Protein AF-A0A8H3L6D3-F1 (afdb_monomer)

pLDDT: mean 73.95, std 21.77, range [35.16, 98.38]

Solvent-accessible surface area (backbone atoms only — not comparable to full-atom values): 15916 Å² total; per-residue (Å²): 140,83,84,83,82,82,81,81,76,81,78,76,82,77,76,86,70,94,60,81,76,77,79,52,68,68,61,54,50,46,36,52,51,47,45,67,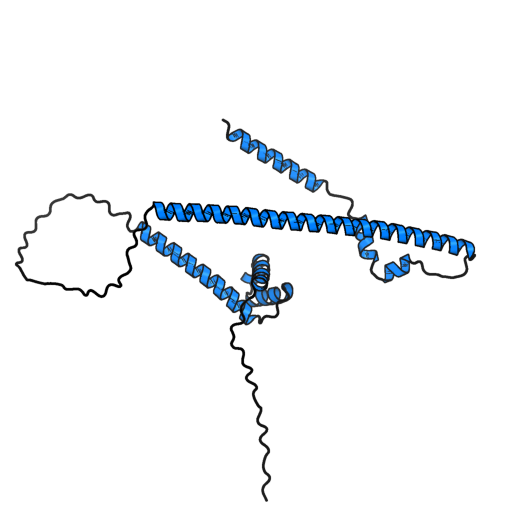75,41,43,66,47,38,77,76,36,56,68,61,34,40,49,50,32,36,65,76,60,68,52,97,67,57,53,67,62,49,46,54,51,53,52,53,50,54,50,53,51,53,52,52,51,54,53,54,51,56,54,54,55,61,62,56,71,72,70,76,71,76,83,81,88,87,81,90,80,91,74,95,73,91,78,81,90,73,95,70,87,77,82,77,74,91,78,70,79,87,66,79,82,72,79,83,47,70,68,58,54,52,51,53,50,54,50,51,52,55,53,49,54,53,50,51,52,55,51,49,53,53,52,52,51,50,50,48,53,52,51,55,51,50,52,52,51,53,50,52,53,52,53,50,50,53,51,52,53,53,52,51,53,52,50,53,55,50,48,66,75,58,72,79,75,70,94,73,78,52,71,66,56,57,39,51,74,67,66,60,45,68,68,58,58,58,60,72,67,63,76,67,82,74,64,65,64,59,52,59,57,54,58,54,55,57,58,58,53,58,62,60,59,68,74,76,113

Structure (mmCIF, N/CA/C/O backbone):
data_AF-A0A8H3L6D3-F1
#
_entry.id   AF-A0A8H3L6D3-F1
#
loop_
_atom_site.group_PDB
_atom_site.id
_atom_site.type_symbol
_atom_site.label_atom_id
_atom_site.label_alt_id
_atom_site.label_comp_id
_atom_site.label_asym_id
_atom_site.label_entity_id
_atom_site.label_seq_id
_atom_site.pdbx_PDB_ins_code
_atom_site.Cartn_x
_atom_site.Cartn_y
_atom_site.Cartn_z
_atom_site.occupancy
_atom_site.B_iso_or_equiv
_atom_site.auth_seq_id
_atom_site.auth_comp_id
_atom_site.auth_asym_id
_atom_site.auth_atom_id
_atom_site.pdbx_PDB_model_num
ATOM 1 N N . MET A 1 1 ? 40.574 -58.781 24.651 1.00 42.28 1 MET A N 1
ATOM 2 C CA . MET A 1 1 ? 40.955 -57.436 24.179 1.00 42.28 1 MET A CA 1
ATOM 3 C C . MET A 1 1 ? 39.709 -56.806 23.594 1.00 42.28 1 MET A C 1
ATOM 5 O O . MET A 1 1 ? 39.206 -57.323 22.609 1.00 42.28 1 MET A O 1
ATOM 9 N N . SER A 1 2 ? 39.152 -55.812 24.284 1.00 44.00 2 SER A N 1
ATOM 10 C CA . SER A 1 2 ? 37.822 -55.258 24.006 1.00 44.00 2 SER A CA 1
ATOM 11 C C . SER A 1 2 ? 37.949 -53.844 23.448 1.00 44.00 2 SER A C 1
ATOM 13 O O . SER A 1 2 ? 38.624 -53.001 24.034 1.00 44.00 2 SER A O 1
ATOM 15 N N . GLU A 1 3 ? 37.306 -53.616 22.310 1.00 51.81 3 GLU A N 1
ATOM 16 C CA . GLU A 1 3 ? 37.246 -52.356 21.567 1.00 51.81 3 GLU A CA 1
ATOM 17 C C . GLU A 1 3 ? 36.284 -51.358 22.248 1.00 51.81 3 GLU A C 1
ATOM 19 O O . GLU A 1 3 ? 35.177 -51.757 22.627 1.00 51.81 3 GLU A O 1
ATOM 24 N N . PRO A 1 4 ? 36.627 -50.065 22.413 1.00 56.41 4 PRO A N 1
ATOM 25 C CA . PRO A 1 4 ? 35.685 -49.089 22.945 1.00 56.41 4 PRO A CA 1
ATOM 26 C C . PRO A 1 4 ? 34.886 -48.411 21.821 1.00 56.41 4 PRO A C 1
ATOM 28 O O . PRO A 1 4 ? 35.425 -47.717 20.959 1.00 56.41 4 PRO A O 1
ATOM 31 N N . ALA A 1 5 ? 33.562 -48.562 21.875 1.00 51.88 5 ALA A N 1
ATOM 32 C CA . ALA A 1 5 ? 32.620 -47.886 20.990 1.00 51.88 5 ALA A CA 1
ATOM 33 C C . ALA A 1 5 ? 32.575 -46.365 21.253 1.00 51.88 5 ALA A C 1
ATOM 35 O O . ALA A 1 5 ? 32.155 -45.900 22.317 1.00 51.88 5 ALA A O 1
ATOM 36 N N . LEU A 1 6 ? 32.954 -45.574 20.246 1.00 53.22 6 LEU A N 1
ATOM 37 C CA . LEU A 1 6 ? 32.832 -44.114 20.224 1.00 53.22 6 LEU A CA 1
ATOM 38 C C . LEU A 1 6 ? 31.355 -43.685 20.154 1.00 53.22 6 LEU A C 1
ATOM 40 O O . LEU A 1 6 ? 30.741 -43.626 19.087 1.00 53.22 6 LEU A O 1
ATOM 44 N N . LYS A 1 7 ? 30.783 -43.322 21.309 1.00 57.44 7 LYS A N 1
ATOM 45 C CA . LYS A 1 7 ? 29.492 -42.622 21.407 1.00 57.44 7 LYS A CA 1
ATOM 46 C C . LYS A 1 7 ? 29.609 -41.217 20.804 1.00 57.44 7 LYS A C 1
ATOM 48 O O . LYS A 1 7 ? 30.057 -40.281 21.463 1.00 57.44 7 LYS A O 1
ATOM 53 N N . LYS A 1 8 ? 29.141 -41.043 19.564 1.00 53.78 8 LYS A N 1
ATOM 54 C CA . LYS A 1 8 ? 28.902 -39.721 18.963 1.00 53.78 8 LYS A CA 1
ATOM 55 C C . LYS A 1 8 ? 27.746 -39.032 19.696 1.00 53.78 8 LYS A C 1
ATOM 57 O O . LYS A 1 8 ? 26.574 -39.309 19.450 1.00 53.78 8 LYS A O 1
ATOM 62 N N . ARG A 1 9 ? 28.083 -38.132 20.621 1.00 42.47 9 ARG A N 1
ATOM 63 C CA . ARG A 1 9 ? 27.141 -37.206 21.262 1.00 42.47 9 ARG A CA 1
ATOM 64 C C . ARG A 1 9 ? 26.649 -36.224 20.191 1.00 42.47 9 ARG A C 1
ATOM 66 O O . ARG A 1 9 ? 27.393 -35.342 19.776 1.00 42.47 9 ARG A O 1
ATOM 73 N N . LYS A 1 10 ? 25.400 -36.374 19.734 1.00 52.59 10 LYS A N 1
ATOM 74 C CA . LYS A 1 10 ? 24.678 -35.292 19.046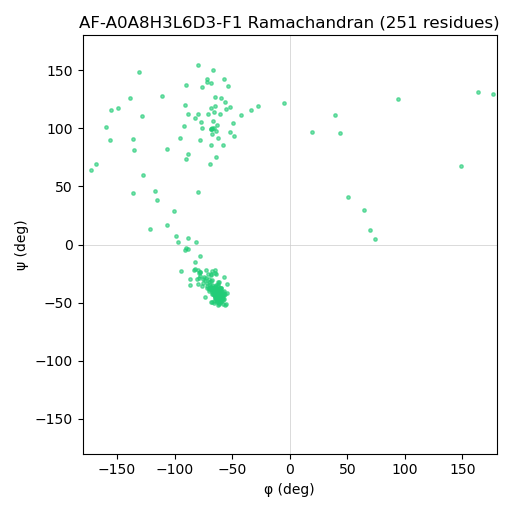 1.00 52.59 10 LYS A CA 1
ATOM 75 C C . LYS A 1 10 ? 24.512 -34.157 20.056 1.00 52.59 10 LYS A C 1
ATOM 77 O O . LYS A 1 10 ? 23.689 -34.247 20.964 1.00 52.59 10 LYS A O 1
ATOM 82 N N . VAL A 1 11 ? 25.333 -33.122 19.920 1.00 42.53 11 VAL A N 1
ATOM 83 C CA . VAL A 1 11 ? 25.125 -31.838 20.587 1.00 42.53 11 VAL A CA 1
ATOM 84 C C . VAL A 1 11 ? 23.892 -31.223 19.937 1.00 42.53 11 VAL A C 1
ATOM 86 O O . VAL A 1 11 ? 23.946 -30.708 18.825 1.00 42.53 11 VAL A O 1
ATOM 89 N N . ILE A 1 12 ? 22.751 -31.365 20.607 1.00 47.50 12 ILE A N 1
ATOM 90 C CA . ILE A 1 12 ? 21.554 -30.585 20.312 1.00 47.50 12 ILE A CA 1
ATOM 91 C C . ILE A 1 12 ? 21.907 -29.152 20.708 1.00 47.50 12 ILE A C 1
ATOM 93 O O . ILE A 1 12 ? 21.908 -28.819 21.893 1.00 47.50 12 ILE A O 1
ATOM 97 N N . GLN A 1 13 ? 22.252 -28.323 19.723 1.00 44.62 13 GLN A N 1
ATOM 98 C CA . GLN A 1 13 ? 22.217 -26.875 19.886 1.00 44.62 13 GLN A CA 1
ATOM 99 C C . GLN A 1 13 ? 20.751 -26.495 20.110 1.00 44.62 13 GLN A C 1
ATOM 101 O O . GLN A 1 13 ? 19.946 -26.439 19.184 1.00 44.62 13 GLN A O 1
ATOM 106 N N . ARG A 1 14 ? 20.374 -26.330 21.380 1.00 46.00 14 ARG A N 1
ATOM 107 C CA . ARG A 1 14 ? 19.210 -25.526 21.745 1.00 46.00 14 ARG A CA 1
ATOM 108 C C . ARG A 1 14 ? 19.661 -24.081 21.647 1.00 46.00 14 ARG A C 1
ATOM 110 O O . ARG A 1 14 ? 20.171 -23.536 22.624 1.00 46.00 14 ARG A O 1
ATOM 117 N N . ASP A 1 15 ? 19.492 -23.495 20.471 1.00 43.31 15 ASP A N 1
ATOM 118 C CA . ASP A 1 15 ? 19.618 -22.056 20.333 1.00 43.31 15 ASP A CA 1
ATOM 119 C C . ASP A 1 15 ? 18.507 -21.383 21.138 1.00 43.31 15 ASP A C 1
ATOM 121 O O . ASP A 1 15 ? 17.306 -21.591 20.948 1.00 43.31 15 ASP A O 1
ATOM 125 N N . GLN A 1 16 ? 18.957 -20.596 22.105 1.00 48.66 16 GLN A N 1
ATOM 126 C CA . GLN A 1 16 ? 18.181 -19.575 22.774 1.00 48.66 16 GLN A CA 1
ATOM 127 C C . GLN A 1 16 ? 17.631 -18.599 21.729 1.00 48.66 16 GLN A C 1
ATOM 129 O O . GLN A 1 16 ? 18.408 -17.972 21.025 1.00 48.66 16 GLN A O 1
ATOM 134 N N . THR A 1 17 ? 16.310 -18.431 21.673 1.00 44.59 17 THR A N 1
ATOM 135 C CA . THR A 1 17 ? 15.617 -17.140 21.460 1.00 44.59 17 THR A CA 1
ATOM 136 C C . THR A 1 17 ? 14.107 -17.336 21.645 1.00 44.59 17 THR A C 1
ATOM 138 O O . THR A 1 17 ? 13.296 -17.121 20.753 1.00 44.59 17 THR A O 1
ATOM 141 N N . ASN A 1 18 ? 13.687 -17.701 22.862 1.00 46.88 18 ASN A N 1
ATOM 142 C CA . ASN A 1 18 ? 12.303 -17.487 23.306 1.00 46.88 18 ASN A CA 1
ATOM 143 C C . ASN A 1 18 ? 12.115 -16.019 23.745 1.00 46.88 18 ASN A C 1
ATOM 145 O O . ASN A 1 18 ? 11.601 -15.725 24.821 1.00 46.88 18 ASN A O 1
ATOM 149 N N . SER A 1 19 ? 12.624 -15.086 22.940 1.00 49.53 19 SER A N 1
ATOM 150 C CA . SER A 1 19 ? 12.216 -13.693 22.977 1.00 49.53 19 SER A CA 1
ATOM 151 C C . SER A 1 19 ? 11.038 -13.601 22.022 1.00 49.53 19 SER A C 1
ATOM 153 O O . SER A 1 19 ? 11.166 -13.824 20.822 1.00 49.53 19 SER A O 1
ATOM 155 N N . GLN A 1 20 ? 9.857 -13.353 22.577 1.00 61.12 20 GLN A N 1
ATOM 156 C CA . GLN A 1 20 ? 8.619 -13.149 21.840 1.00 61.12 20 GLN A CA 1
ATOM 157 C C . GLN A 1 20 ? 8.867 -12.069 20.779 1.00 61.12 20 GLN A C 1
ATOM 159 O O . GLN A 1 20 ? 8.892 -10.880 21.101 1.00 61.12 20 GLN A O 1
ATOM 164 N N . ILE A 1 21 ? 9.162 -12.476 19.536 1.00 76.38 21 ILE A N 1
ATOM 165 C CA . ILE A 1 21 ? 9.597 -11.536 18.506 1.00 76.38 21 ILE A CA 1
ATOM 166 C C . ILE A 1 21 ? 8.459 -10.543 18.320 1.00 76.38 21 ILE A C 1
ATOM 168 O O . ILE A 1 21 ? 7.369 -10.895 17.864 1.00 76.38 21 ILE A O 1
ATOM 172 N N . ARG A 1 22 ? 8.712 -9.296 18.715 1.00 87.00 22 ARG A N 1
ATOM 173 C CA . ARG A 1 22 ? 7.725 -8.230 18.643 1.00 87.00 22 ARG A CA 1
ATOM 174 C C . ARG A 1 22 ? 7.300 -8.069 17.186 1.00 87.00 22 ARG A C 1
ATOM 176 O O . ARG A 1 22 ? 8.138 -7.911 16.296 1.00 87.00 22 ARG A O 1
ATOM 183 N N . TRP A 1 23 ? 5.995 -8.129 16.949 1.00 91.06 23 TRP A N 1
ATOM 184 C CA . TRP A 1 23 ? 5.423 -7.896 15.628 1.00 91.06 23 TRP A CA 1
ATOM 185 C C . TRP A 1 23 ? 5.681 -6.449 15.219 1.00 91.06 23 TRP A C 1
ATOM 187 O O . TRP A 1 23 ? 5.356 -5.528 15.977 1.00 91.06 23 TRP A O 1
ATOM 197 N N . LYS A 1 24 ? 6.268 -6.236 14.036 1.00 92.94 24 LYS A N 1
ATOM 198 C CA . LYS A 1 24 ? 6.374 -4.882 13.491 1.00 92.94 24 LYS A CA 1
ATOM 199 C C . LYS A 1 24 ? 4.989 -4.436 13.047 1.00 92.94 24 LYS A C 1
ATOM 201 O O . LYS A 1 24 ? 4.237 -5.210 12.462 1.00 92.94 24 LYS A O 1
ATOM 206 N N . HIS A 1 25 ? 4.667 -3.171 13.297 1.00 92.44 25 HIS A N 1
ATOM 207 C CA . HIS A 1 25 ? 3.345 -2.635 12.986 1.00 92.44 25 HIS A CA 1
ATOM 208 C C . HIS A 1 25 ? 2.991 -2.782 11.495 1.00 92.44 25 HIS A C 1
ATOM 210 O O . HIS A 1 25 ? 1.896 -3.227 11.172 1.00 92.44 25 HIS A O 1
ATOM 216 N N . LEU A 1 26 ? 3.945 -2.507 10.598 1.00 92.38 26 LEU A N 1
ATOM 217 C CA . LEU A 1 26 ? 3.747 -2.626 9.148 1.00 92.38 26 LEU A CA 1
ATOM 218 C C . LEU A 1 26 ? 3.561 -4.075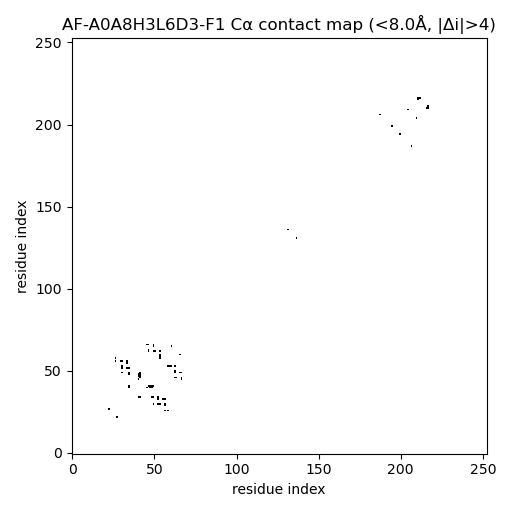 8.670 1.00 92.38 26 LEU A C 1
ATOM 220 O O . LEU A 1 26 ? 2.777 -4.299 7.756 1.00 92.38 26 LEU A O 1
ATOM 224 N N . GLU A 1 27 ? 4.235 -5.048 9.298 1.00 93.88 27 GLU A N 1
ATOM 225 C CA . GLU A 1 27 ? 4.052 -6.478 8.984 1.00 93.88 27 GLU A CA 1
ATOM 226 C C . GLU A 1 27 ? 2.605 -6.887 9.272 1.00 93.88 27 GLU A C 1
ATOM 228 O O . GLU A 1 27 ? 1.918 -7.446 8.421 1.00 93.88 27 GLU A O 1
ATOM 233 N N . LEU A 1 28 ? 2.127 -6.550 10.473 1.00 95.06 28 LEU A N 1
ATOM 234 C CA . LEU A 1 28 ? 0.777 -6.887 10.900 1.00 95.06 28 LEU A CA 1
ATOM 235 C C . LEU A 1 28 ? -0.282 -6.159 10.063 1.00 95.06 28 LEU A C 1
ATOM 237 O O . LEU A 1 28 ? -1.267 -6.771 9.662 1.00 95.06 28 LEU A O 1
ATOM 241 N N . LEU A 1 29 ? -0.066 -4.874 9.765 1.00 95.88 29 LEU A N 1
ATOM 242 C CA . LEU A 1 29 ? -0.976 -4.081 8.940 1.00 95.88 29 LEU A CA 1
ATOM 243 C C . LEU A 1 29 ? -1.105 -4.654 7.523 1.00 95.88 29 LEU A C 1
ATOM 245 O O . LEU A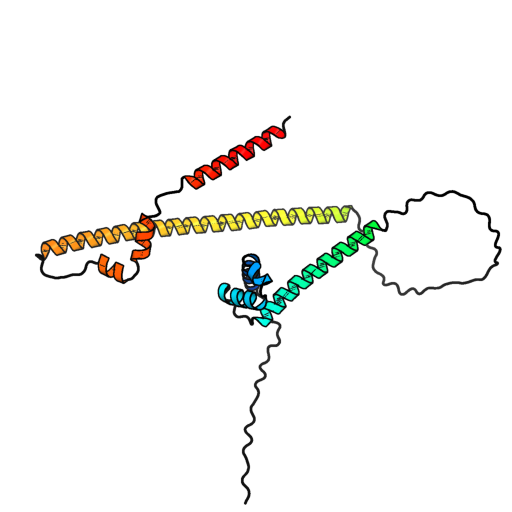 1 29 ? -2.216 -4.754 7.007 1.00 95.88 29 LEU A O 1
ATOM 249 N N . GLY A 1 30 ? 0.012 -5.065 6.913 1.00 96.50 30 GLY A N 1
ATOM 250 C CA . GLY A 1 30 ? 0.013 -5.695 5.593 1.00 96.50 30 GLY A CA 1
ATOM 251 C C . GLY A 1 30 ? -0.810 -6.982 5.572 1.00 96.50 30 GLY A C 1
ATOM 252 O O . GLY A 1 30 ? -1.682 -7.139 4.719 1.00 96.50 30 GLY A O 1
ATOM 253 N N . VAL A 1 31 ? -0.592 -7.867 6.550 1.00 96.75 31 VAL A N 1
ATOM 254 C CA . VAL A 1 31 ? -1.350 -9.123 6.662 1.00 96.75 31 VAL A CA 1
ATOM 255 C C . VAL A 1 31 ? -2.837 -8.855 6.865 1.00 96.75 31 VAL A C 1
ATOM 257 O O . VAL A 1 31 ? -3.661 -9.442 6.169 1.00 96.75 31 VAL A O 1
ATOM 260 N N . LEU A 1 32 ? -3.197 -7.979 7.806 1.00 96.62 32 LEU A N 1
ATOM 261 C CA . LEU A 1 32 ? -4.601 -7.684 8.096 1.00 96.62 32 LEU A CA 1
ATOM 262 C C . LEU A 1 32 ? -5.308 -7.077 6.881 1.00 96.62 32 LEU A C 1
ATOM 264 O O . LEU A 1 32 ? -6.438 -7.457 6.586 1.00 96.62 32 LEU A O 1
ATOM 268 N N . SER A 1 33 ? -4.634 -6.193 6.143 1.00 97.31 33 SER A N 1
ATOM 269 C CA . SER A 1 33 ? -5.157 -5.620 4.899 1.00 97.31 33 SER A CA 1
ATOM 270 C C . SER A 1 33 ? -5.440 -6.704 3.852 1.00 97.31 33 SER A C 1
ATOM 272 O O . SER A 1 33 ? -6.528 -6.750 3.269 1.00 97.31 33 SER A O 1
ATOM 274 N N . TYR A 1 34 ? -4.497 -7.636 3.674 1.00 97.62 34 TYR A N 1
ATOM 275 C CA . TYR A 1 34 ? -4.662 -8.761 2.758 1.00 97.62 34 TYR A CA 1
ATOM 276 C C . TYR A 1 34 ? -5.844 -9.656 3.150 1.00 97.62 34 TYR A C 1
ATOM 278 O O . TYR A 1 34 ? -6.691 -9.954 2.309 1.00 97.62 34 TYR A O 1
ATOM 286 N N . LEU A 1 35 ? -5.934 -10.051 4.422 1.00 96.94 35 LEU A N 1
ATOM 287 C CA . LEU A 1 35 ? -7.010 -10.918 4.911 1.00 96.94 35 LEU A CA 1
ATOM 288 C C . LEU A 1 35 ? -8.380 -10.247 4.831 1.00 96.94 35 LEU A C 1
ATOM 290 O O . LEU A 1 35 ? -9.351 -10.898 4.469 1.00 96.94 35 LEU A O 1
ATOM 294 N N . THR A 1 36 ? -8.455 -8.944 5.108 1.00 96.06 36 THR A N 1
ATOM 295 C CA . THR A 1 36 ? -9.707 -8.180 4.995 1.00 96.06 36 THR A CA 1
ATOM 296 C C . THR A 1 36 ? -10.184 -8.107 3.544 1.00 96.06 36 THR A C 1
ATOM 298 O O . THR A 1 36 ? -11.377 -8.195 3.279 1.00 96.06 36 THR A O 1
ATOM 301 N N . THR A 1 37 ? -9.255 -7.990 2.591 1.00 97.25 37 THR A N 1
ATOM 302 C CA . THR A 1 37 ? -9.581 -7.961 1.155 1.00 97.25 37 THR A CA 1
ATOM 303 C C . THR A 1 37 ? -9.967 -9.346 0.621 1.00 97.25 37 THR A C 1
ATOM 305 O O . THR A 1 37 ? -10.736 -9.444 -0.328 1.00 97.25 37 THR A O 1
ATOM 308 N N . ASN A 1 38 ? -9.458 -10.418 1.237 1.00 96.69 38 ASN A N 1
ATOM 309 C CA . ASN A 1 38 ? -9.676 -11.809 0.831 1.00 96.69 38 ASN A CA 1
ATOM 310 C C . ASN A 1 38 ? -10.425 -12.592 1.923 1.00 96.69 38 ASN A C 1
ATOM 312 O O . ASN A 1 38 ? -10.025 -13.697 2.294 1.00 96.69 38 ASN A O 1
ATOM 316 N N . PHE A 1 39 ? -11.491 -12.003 2.469 1.00 95.44 39 PHE A N 1
ATOM 317 C CA . PHE A 1 39 ? -12.202 -12.560 3.623 1.00 95.44 39 PHE A CA 1
ATOM 318 C C . PHE A 1 39 ? -12.821 -13.938 3.348 1.00 95.44 39 PHE A C 1
ATOM 320 O O . PHE A 1 39 ? -12.836 -14.792 4.233 1.00 95.44 39 PHE A O 1
ATOM 327 N N . ASP A 1 40 ? -13.249 -14.197 2.112 1.00 96.56 40 ASP A N 1
ATOM 328 C CA . ASP A 1 40 ? -13.795 -15.499 1.711 1.00 96.56 40 ASP A CA 1
ATOM 329 C C . ASP A 1 40 ? -12.763 -16.621 1.897 1.00 96.56 40 ASP A C 1
ATOM 331 O O . ASP A 1 40 ? -13.063 -17.681 2.443 1.00 96.56 40 ASP A O 1
ATOM 335 N N . LEU A 1 41 ? -11.499 -16.351 1.551 1.00 95.69 41 LEU A N 1
ATOM 336 C CA . LEU A 1 41 ? -10.408 -17.306 1.730 1.00 95.69 41 LEU A CA 1
ATOM 337 C C . LEU A 1 41 ? -10.150 -17.602 3.213 1.00 95.69 41 LEU A C 1
ATOM 339 O O . LEU A 1 41 ? -9.802 -18.730 3.569 1.00 95.69 41 LEU A O 1
ATOM 343 N N . TRP A 1 42 ? -10.306 -16.591 4.073 1.00 95.12 42 TRP A N 1
ATOM 344 C CA . TRP A 1 42 ? -10.230 -16.772 5.519 1.00 95.12 42 TRP A CA 1
ATOM 345 C C . TRP A 1 42 ? -11.345 -17.706 5.995 1.00 95.12 42 TRP A C 1
ATOM 347 O O . TRP A 1 42 ? -11.038 -18.713 6.625 1.00 95.12 42 TRP A O 1
ATOM 357 N N . GLN A 1 43 ? -12.599 -17.435 5.625 1.00 94.56 43 GLN A N 1
ATOM 358 C CA . GLN A 1 43 ? -13.754 -18.261 6.001 1.00 94.56 43 GLN A CA 1
ATOM 359 C C . GLN A 1 43 ? -13.622 -19.722 5.557 1.00 94.56 43 GLN A C 1
ATOM 361 O O . GLN A 1 43 ? -13.959 -20.632 6.311 1.00 94.56 43 GLN A O 1
ATOM 366 N N . GLU A 1 44 ? -13.097 -19.963 4.355 1.00 96.25 44 GLU A N 1
ATOM 367 C CA . GLU A 1 44 ? -12.876 -21.320 3.856 1.00 96.25 44 GLU A CA 1
ATOM 368 C C . GLU A 1 44 ? -11.777 -22.060 4.628 1.00 96.25 44 GLU A C 1
ATOM 370 O O . GLU A 1 44 ? -11.937 -23.226 4.997 1.00 96.25 44 GLU A O 1
ATOM 375 N N . ASN A 1 45 ? -10.615 -21.422 4.813 1.00 96.44 45 ASN A N 1
ATOM 376 C CA . ASN A 1 45 ? -9.467 -22.053 5.452 1.00 96.44 45 ASN A CA 1
ATOM 377 C C . ASN A 1 45 ? -8.467 -21.020 5.992 1.00 96.44 45 ASN A C 1
ATOM 379 O O . ASN A 1 45 ? -7.594 -20.526 5.270 1.00 96.44 45 ASN A O 1
ATOM 383 N N . HIS A 1 46 ? -8.516 -20.787 7.305 1.00 94.88 46 HIS A N 1
ATOM 384 C CA . HIS A 1 46 ? -7.649 -19.825 7.992 1.00 94.88 46 HIS A CA 1
ATOM 385 C C . HIS A 1 46 ? -6.149 -20.057 7.747 1.00 94.88 46 HIS A C 1
ATOM 387 O O . HIS A 1 46 ? -5.397 -19.108 7.533 1.00 94.88 46 HIS A O 1
ATOM 393 N N . LEU A 1 47 ? -5.688 -21.314 7.764 1.00 94.25 47 LEU A N 1
ATOM 394 C CA . LEU A 1 47 ? -4.264 -21.623 7.614 1.00 94.25 47 LEU A CA 1
ATOM 395 C C . LEU A 1 47 ? -3.783 -21.347 6.184 1.00 94.25 47 LEU A C 1
ATOM 397 O O . LEU A 1 47 ? -2.695 -20.804 5.979 1.00 94.25 47 LEU A O 1
ATOM 401 N N . LYS A 1 48 ? -4.606 -21.684 5.187 1.00 95.75 48 LYS A N 1
ATOM 402 C CA . LYS A 1 48 ? -4.345 -21.368 3.778 1.00 95.75 48 LYS A CA 1
ATOM 403 C C . LYS A 1 48 ? -4.315 -19.854 3.558 1.00 95.75 48 LYS A C 1
ATOM 405 O O . LYS A 1 48 ? -3.408 -19.369 2.884 1.00 95.75 48 LYS A O 1
ATOM 410 N N . ALA A 1 49 ? -5.249 -19.118 4.160 1.00 96.75 49 ALA A N 1
ATOM 411 C CA . ALA A 1 49 ? -5.294 -17.661 4.097 1.00 96.75 49 ALA A CA 1
ATOM 412 C C . ALA A 1 49 ? -4.035 -17.017 4.703 1.00 96.75 49 ALA A C 1
ATOM 414 O O . ALA A 1 49 ? -3.415 -16.170 4.060 1.00 96.75 49 ALA A O 1
ATOM 415 N N . CYS A 1 50 ? -3.592 -17.473 5.882 1.00 96.81 50 CYS A N 1
ATOM 416 C CA . CYS A 1 50 ? -2.330 -17.039 6.493 1.00 96.81 50 CYS A CA 1
ATOM 417 C C . CYS A 1 50 ? -1.126 -17.300 5.579 1.00 96.81 50 CYS A C 1
ATOM 419 O O . CYS A 1 50 ? -0.296 -16.416 5.381 1.00 96.81 50 CYS A O 1
ATOM 421 N N . ASN A 1 51 ? -1.044 -18.495 4.991 1.00 96.25 51 ASN A N 1
ATOM 422 C CA . ASN A 1 51 ? 0.047 -18.863 4.093 1.00 96.25 51 ASN A CA 1
ATOM 423 C C . ASN A 1 51 ? 0.085 -18.005 2.820 1.00 96.25 51 ASN A C 1
ATOM 425 O O . ASN A 1 51 ? 1.166 -17.612 2.381 1.00 96.25 51 ASN A O 1
ATOM 429 N N . MET A 1 52 ? -1.072 -17.677 2.237 1.00 96.75 52 MET A N 1
ATOM 430 C CA . MET A 1 52 ? -1.121 -16.737 1.113 1.00 96.75 52 MET A CA 1
ATOM 431 C C . MET A 1 52 ? -0.726 -15.322 1.541 1.00 96.75 52 MET A C 1
ATOM 433 O O . MET A 1 52 ? 0.085 -14.693 0.868 1.00 96.75 52 MET A O 1
ATOM 437 N N . ALA A 1 53 ? -1.208 -14.856 2.696 1.00 96.81 53 ALA A N 1
ATOM 438 C CA . ALA A 1 53 ? -0.856 -13.543 3.226 1.00 96.81 53 ALA A CA 1
ATOM 439 C C . ALA A 1 53 ? 0.659 -13.394 3.431 1.00 96.81 53 ALA A C 1
ATOM 441 O O . ALA A 1 53 ? 1.223 -12.355 3.095 1.00 96.81 53 ALA A O 1
ATOM 442 N N . ILE A 1 54 ? 1.335 -14.435 3.932 1.00 96.38 54 ILE A N 1
ATOM 443 C CA . ILE A 1 54 ? 2.797 -14.457 4.100 1.00 96.38 54 ILE A CA 1
ATOM 444 C C . ILE A 1 54 ? 3.513 -14.240 2.767 1.00 96.38 54 ILE A C 1
ATOM 446 O O . ILE A 1 54 ? 4.431 -13.422 2.694 1.00 96.38 54 ILE A O 1
ATOM 450 N N . ARG A 1 55 ? 3.076 -14.943 1.715 1.00 96.00 55 ARG A N 1
ATOM 451 C CA . ARG A 1 55 ? 3.670 -14.844 0.374 1.00 96.00 55 ARG A CA 1
ATOM 452 C C . ARG A 1 55 ? 3.469 -13.459 -0.233 1.00 96.00 55 ARG A C 1
ATOM 454 O O . ARG A 1 55 ? 4.423 -12.879 -0.734 1.00 96.00 55 ARG A O 1
ATOM 461 N N . GLU A 1 56 ? 2.258 -12.922 -0.137 1.00 97.50 56 GLU A N 1
ATOM 462 C CA . GLU A 1 56 ? 1.890 -11.634 -0.740 1.00 97.50 56 GLU A CA 1
ATOM 463 C C . GLU A 1 56 ? 2.520 -10.443 -0.016 1.00 97.50 56 GLU A C 1
ATOM 465 O O . GLU A 1 56 ? 2.952 -9.473 -0.633 1.00 97.50 56 GLU A O 1
ATOM 470 N N . THR A 1 57 ? 2.622 -10.519 1.311 1.00 95.75 57 THR A N 1
ATOM 471 C CA . THR A 1 57 ? 3.219 -9.446 2.122 1.00 95.75 57 THR A CA 1
ATOM 472 C C . THR A 1 57 ? 4.732 -9.589 2.290 1.00 95.75 57 THR A C 1
ATOM 474 O O . THR A 1 57 ? 5.367 -8.706 2.866 1.00 95.75 57 THR A O 1
ATOM 477 N N . ASN A 1 58 ? 5.314 -10.676 1.771 1.00 96.00 58 ASN A N 1
ATOM 478 C CA . ASN A 1 58 ? 6.736 -11.004 1.840 1.00 96.00 58 ASN A CA 1
ATOM 479 C C . ASN A 1 58 ? 7.311 -10.919 3.270 1.00 96.00 58 ASN A C 1
ATOM 481 O O . ASN A 1 58 ? 8.404 -10.393 3.499 1.00 96.00 58 ASN A O 1
ATOM 485 N N . ILE A 1 59 ? 6.551 -11.401 4.256 1.00 94.19 59 ILE A N 1
ATOM 486 C CA . ILE A 1 59 ? 6.987 -11.421 5.656 1.00 94.19 59 ILE A CA 1
ATOM 487 C C . ILE A 1 59 ? 7.705 -12.731 5.977 1.00 94.19 59 ILE A C 1
ATOM 489 O O . ILE A 1 59 ? 7.257 -13.813 5.617 1.00 94.19 59 ILE A O 1
ATOM 493 N N . ASN A 1 60 ? 8.810 -12.653 6.715 1.00 93.94 60 ASN A N 1
ATOM 494 C CA . ASN A 1 60 ? 9.537 -13.843 7.158 1.00 93.94 60 ASN A CA 1
ATOM 495 C C . ASN A 1 60 ? 9.000 -14.319 8.518 1.00 93.94 60 ASN A C 1
ATOM 497 O O . ASN A 1 60 ? 9.604 -14.067 9.565 1.00 93.94 60 ASN A O 1
ATOM 501 N N . ARG A 1 61 ? 7.805 -14.916 8.515 1.00 92.19 61 ARG A N 1
ATOM 502 C CA . ARG A 1 61 ? 7.136 -15.442 9.714 1.00 92.19 61 ARG A CA 1
ATOM 503 C C . ARG A 1 61 ? 6.642 -16.859 9.475 1.00 92.19 61 ARG 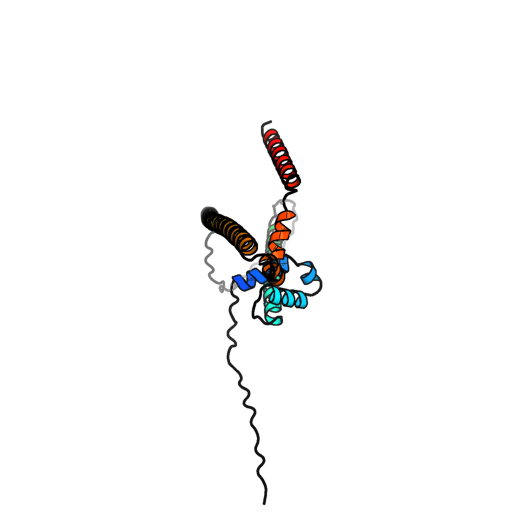A C 1
ATOM 505 O O . ARG A 1 61 ? 6.246 -17.207 8.371 1.00 92.19 61 ARG A O 1
ATOM 512 N N . ASP A 1 62 ? 6.634 -17.630 10.552 1.00 93.19 62 ASP A N 1
ATOM 513 C CA . ASP A 1 62 ? 6.007 -18.945 10.600 1.00 93.19 62 ASP A CA 1
ATOM 514 C C . ASP A 1 62 ? 4.476 -18.815 10.495 1.00 93.19 62 ASP A C 1
ATOM 516 O O . ASP A 1 62 ? 3.871 -17.911 11.087 1.00 93.19 62 ASP A O 1
ATOM 520 N N . ASP A 1 63 ? 3.848 -19.704 9.729 1.00 91.38 63 ASP A N 1
ATOM 521 C CA . ASP A 1 63 ? 2.415 -19.663 9.427 1.00 91.38 63 ASP A CA 1
ATOM 522 C C . ASP A 1 63 ? 1.553 -19.917 10.667 1.00 91.38 63 ASP A C 1
ATOM 524 O O . ASP A 1 63 ? 0.550 -19.228 10.887 1.00 91.38 63 ASP A O 1
ATOM 528 N N . LYS A 1 64 ? 1.995 -20.818 11.547 1.00 93.50 64 LYS A N 1
ATOM 529 C CA . LYS A 1 64 ? 1.361 -21.080 12.840 1.00 93.50 64 LYS A CA 1
ATOM 530 C C . LYS A 1 64 ? 1.504 -19.891 13.785 1.00 93.50 64 LYS A C 1
ATOM 532 O O . LYS A 1 64 ? 0.544 -19.540 14.476 1.00 93.50 64 LYS A O 1
ATOM 537 N N . ALA A 1 65 ? 2.667 -19.238 13.811 1.00 93.31 65 ALA A N 1
ATOM 538 C CA . ALA A 1 65 ? 2.852 -18.009 14.585 1.00 93.31 65 ALA A CA 1
ATOM 539 C C . ALA A 1 65 ? 1.919 -16.883 14.106 1.00 93.31 65 ALA A C 1
ATOM 541 O O . ALA A 1 65 ? 1.336 -16.177 14.935 1.00 93.31 65 ALA A O 1
ATOM 542 N N . LEU A 1 66 ? 1.744 -16.740 12.788 1.00 94.81 66 LEU A N 1
ATOM 543 C CA . LEU A 1 66 ? 0.832 -15.760 12.205 1.00 94.81 66 LEU A CA 1
ATOM 544 C C . LEU A 1 66 ? -0.631 -16.063 12.542 1.00 94.81 66 LEU A C 1
ATOM 546 O O . LEU A 1 66 ? -1.345 -15.183 13.024 1.00 94.81 66 LEU A O 1
ATOM 550 N N . TYR A 1 67 ? -1.051 -17.314 12.354 1.00 95.81 67 TYR A N 1
ATOM 551 C CA . TYR A 1 67 ? -2.396 -17.772 12.690 1.00 95.81 67 TYR A CA 1
ATOM 552 C C . TYR A 1 67 ? -2.737 -17.487 14.156 1.00 95.81 67 TYR A C 1
ATOM 554 O O . TYR A 1 67 ? -3.737 -16.833 14.447 1.00 95.81 67 TYR A O 1
ATOM 562 N N . ASN A 1 68 ? -1.863 -17.894 15.082 1.00 95.62 68 ASN A N 1
ATOM 563 C CA . ASN A 1 68 ? -2.064 -17.662 16.512 1.00 95.62 68 ASN A CA 1
ATOM 564 C C . ASN A 1 68 ? -2.175 -16.170 16.838 1.00 95.62 68 ASN A C 1
ATOM 566 O O . ASN A 1 68 ? -2.970 -15.779 17.695 1.00 95.62 68 ASN A O 1
ATOM 570 N N . LYS A 1 69 ? -1.396 -15.323 16.153 1.00 95.00 69 LYS A N 1
ATOM 571 C CA . LYS A 1 69 ? -1.447 -13.877 16.353 1.00 95.00 69 LYS A CA 1
ATOM 572 C C . LYS A 1 69 ? -2.795 -13.304 15.922 1.00 95.00 69 LYS A C 1
ATOM 574 O O . LYS A 1 69 ? -3.412 -12.599 16.718 1.00 95.00 69 LYS A O 1
ATOM 579 N N . ILE A 1 70 ? -3.260 -13.623 14.717 1.00 95.50 70 ILE A N 1
ATOM 580 C CA . ILE A 1 70 ? -4.551 -13.143 14.204 1.00 95.50 70 ILE A CA 1
ATOM 581 C C . ILE A 1 70 ? -5.691 -13.656 15.083 1.00 95.50 70 ILE A C 1
ATOM 583 O O . ILE A 1 70 ? -6.514 -12.869 15.542 1.00 95.50 70 ILE A O 1
ATOM 587 N N . TYR A 1 71 ? -5.677 -14.947 15.412 1.00 95.56 71 TYR A N 1
ATOM 588 C CA . TYR A 1 71 ? -6.673 -15.561 16.284 1.00 95.56 71 TYR A CA 1
ATOM 589 C C . TYR A 1 71 ? -6.736 -14.881 17.659 1.00 95.56 71 TYR A C 1
ATOM 591 O O . TYR A 1 71 ? -7.817 -14.573 18.152 1.00 95.56 71 TYR A O 1
ATOM 599 N N . SER A 1 72 ? -5.581 -14.568 18.263 1.00 95.94 72 SER A N 1
ATOM 600 C CA . SER A 1 72 ? -5.539 -13.850 19.544 1.00 95.94 72 SER A CA 1
ATOM 601 C C . SER A 1 72 ? -6.158 -12.451 19.472 1.00 95.94 72 SER A C 1
ATOM 603 O O . SER A 1 72 ? -6.766 -12.005 20.441 1.00 95.94 72 SER A O 1
ATOM 605 N N . MET A 1 73 ? -6.026 -11.766 18.331 1.00 95.19 73 MET A N 1
ATOM 606 C CA . MET A 1 73 ? -6.605 -10.437 18.128 1.00 95.19 73 MET A CA 1
ATOM 607 C C . MET A 1 73 ? -8.117 -10.509 17.951 1.00 95.19 73 MET A C 1
ATOM 609 O O . MET A 1 73 ? -8.828 -9.749 18.600 1.00 95.19 73 MET A O 1
ATOM 613 N N . ILE A 1 74 ? -8.598 -11.447 17.131 1.00 94.50 74 ILE A N 1
ATOM 614 C CA . ILE A 1 74 ? -10.034 -11.682 16.935 1.00 94.50 74 ILE A CA 1
ATOM 615 C C . ILE A 1 74 ? -10.687 -12.013 18.276 1.00 94.50 74 ILE A C 1
ATOM 617 O O . ILE A 1 74 ? -11.656 -11.370 18.663 1.00 94.50 74 ILE A O 1
ATOM 621 N N . LYS A 1 75 ? -10.091 -12.931 19.043 1.00 96.00 75 LYS A N 1
ATOM 622 C CA . LYS A 1 75 ? -10.608 -13.306 20.359 1.00 96.00 75 LYS A CA 1
ATOM 623 C C . LYS A 1 75 ? -10.652 -12.125 21.334 1.00 96.00 75 LYS A C 1
ATOM 625 O O . LYS A 1 75 ? -11.651 -11.937 22.016 1.00 96.00 75 LYS A O 1
ATOM 630 N N . ALA A 1 76 ? -9.602 -11.302 21.375 1.00 93.81 76 ALA A N 1
ATOM 631 C CA . ALA A 1 76 ? -9.587 -10.105 22.216 1.00 93.81 76 ALA A CA 1
ATOM 632 C C . ALA A 1 76 ? -10.687 -9.099 21.825 1.00 93.81 76 ALA A C 1
ATOM 634 O O . ALA A 1 76 ? -11.265 -8.458 22.700 1.00 93.81 76 ALA A O 1
ATOM 635 N N . MET A 1 77 ? -10.996 -8.976 20.530 1.00 93.00 77 MET A N 1
ATOM 636 C CA . MET A 1 77 ? -12.123 -8.167 20.062 1.00 93.00 77 MET A CA 1
ATOM 637 C C . MET A 1 77 ? -13.459 -8.780 20.496 1.00 93.00 77 MET A C 1
ATOM 639 O O . MET A 1 77 ? -14.275 -8.084 21.089 1.00 93.00 77 MET A O 1
ATOM 643 N N . GLU A 1 78 ? -13.678 -10.075 20.276 1.00 93.69 78 GLU A N 1
ATOM 644 C CA . GLU A 1 78 ? -14.907 -10.761 20.702 1.00 93.69 78 GLU A CA 1
ATOM 645 C C . GLU A 1 78 ? -15.163 -10.625 22.208 1.00 93.69 78 GLU A C 1
ATOM 647 O O . GLU A 1 78 ? -16.291 -10.368 22.629 1.00 93.69 78 GLU A O 1
ATOM 652 N N . ASP A 1 79 ? -14.119 -10.769 23.024 1.00 93.31 79 ASP A N 1
ATOM 653 C CA . ASP A 1 79 ? -14.218 -10.639 24.476 1.00 93.31 79 ASP A CA 1
ATOM 654 C C . ASP A 1 79 ? -14.560 -9.196 24.886 1.00 93.31 79 ASP A C 1
ATOM 656 O O . ASP A 1 79 ? -15.433 -8.990 25.731 1.00 93.31 79 ASP A O 1
ATOM 660 N N . TYR A 1 80 ? -13.969 -8.192 24.227 1.00 92.25 80 TYR A N 1
ATOM 661 C CA . TYR A 1 80 ? -14.324 -6.785 24.436 1.00 92.25 80 TYR A CA 1
ATOM 662 C C . TYR A 1 80 ? -15.801 -6.508 24.118 1.00 92.25 80 TYR A C 1
ATOM 664 O O . TYR A 1 80 ? -16.496 -5.871 24.909 1.00 92.25 80 TYR A O 1
ATOM 672 N N . HIS A 1 81 ? -16.308 -7.027 22.998 1.00 88.00 81 HIS A N 1
ATOM 673 C CA . HIS A 1 81 ? -17.713 -6.865 22.617 1.00 88.00 81 HIS A CA 1
ATOM 674 C C . HIS A 1 81 ? -18.667 -7.513 23.634 1.00 88.00 81 HIS A C 1
ATOM 676 O O . HIS A 1 81 ? -19.628 -6.873 24.063 1.00 88.00 81 HIS A O 1
ATOM 682 N N . LYS A 1 82 ? -18.353 -8.724 24.115 1.00 90.56 82 LYS A N 1
ATOM 683 C CA . LYS A 1 82 ? -19.136 -9.399 25.168 1.00 90.56 82 LYS A CA 1
ATOM 684 C C . LYS A 1 82 ? -19.169 -8.607 26.476 1.00 90.56 82 LYS A C 1
ATOM 686 O O . LYS A 1 82 ? -20.180 -8.606 27.176 1.00 90.56 82 LYS A O 1
ATOM 691 N N . GLU A 1 83 ? -18.066 -7.961 26.853 1.00 86.12 83 GLU A N 1
ATOM 692 C CA . GLU A 1 83 ? -18.033 -7.118 28.053 1.00 86.12 83 GLU A CA 1
ATOM 693 C C . GLU A 1 83 ? -18.876 -5.848 27.904 1.00 86.12 83 GLU A C 1
ATOM 695 O O . GLU A 1 83 ? -19.506 -5.420 28.874 1.00 86.12 83 GLU A O 1
ATOM 700 N N . VAL A 1 84 ? -18.902 -5.253 26.709 1.00 80.81 84 VAL A N 1
ATOM 701 C CA . VAL A 1 84 ? -19.740 -4.085 26.406 1.00 80.81 84 VAL A CA 1
ATOM 702 C C . VAL A 1 84 ? -21.226 -4.447 26.489 1.00 80.81 84 VAL A C 1
ATOM 704 O O . VAL A 1 84 ? -21.985 -3.729 27.136 1.00 80.81 84 VAL A O 1
ATOM 707 N N . GLU A 1 85 ? -21.637 -5.586 25.929 1.00 77.31 85 GLU A N 1
ATOM 708 C CA . GLU A 1 85 ? -23.029 -6.061 25.990 1.00 77.31 85 GLU A CA 1
ATOM 709 C C . GLU A 1 85 ? -23.493 -6.306 27.434 1.00 77.31 85 GLU A C 1
ATOM 711 O O . GLU A 1 85 ? -24.515 -5.765 27.858 1.00 77.31 85 GLU A O 1
ATOM 716 N N . LYS A 1 86 ? -22.683 -6.998 28.247 1.00 78.19 86 LYS A N 1
ATOM 717 C CA . LYS A 1 86 ? -23.001 -7.255 29.666 1.00 78.19 86 LYS A CA 1
ATOM 718 C C . LYS A 1 86 ? -23.145 -5.985 30.505 1.00 78.19 86 LYS A C 1
ATOM 720 O O . LYS A 1 86 ? -23.883 -5.974 31.490 1.00 78.19 86 LYS A O 1
ATOM 725 N N . LYS A 1 87 ? -22.403 -4.923 30.177 1.00 72.81 87 LYS A N 1
ATOM 726 C CA . LYS A 1 87 ? -22.535 -3.626 30.862 1.00 72.81 87 LYS A CA 1
ATOM 727 C C . LYS A 1 87 ? -23.839 -2.928 30.482 1.00 72.81 87 LYS A C 1
ATOM 729 O O . LYS A 1 87 ? -24.449 -2.303 31.343 1.00 72.81 87 LYS A O 1
ATOM 734 N N . ASN A 1 88 ? -24.284 -3.071 29.238 1.00 67.25 88 ASN A N 1
ATOM 735 C CA . ASN A 1 88 ? -25.540 -2.484 28.778 1.00 67.25 88 ASN A CA 1
ATOM 736 C C . ASN A 1 88 ? -26.762 -3.185 29.392 1.00 67.25 88 ASN A C 1
ATOM 738 O O . ASN A 1 88 ? -27.701 -2.502 29.794 1.00 67.25 88 ASN A O 1
ATOM 742 N N . GLU A 1 89 ? -26.725 -4.510 29.553 1.00 61.75 89 GLU A N 1
ATOM 743 C CA . GLU A 1 89 ? -27.802 -5.277 30.203 1.00 61.75 89 GLU A CA 1
ATOM 744 C C . GLU A 1 89 ? -27.967 -4.907 31.688 1.00 61.75 89 GLU A C 1
ATOM 746 O O . GLU A 1 89 ? -29.074 -4.631 32.147 1.00 61.75 89 GLU A O 1
ATOM 751 N N . LYS A 1 90 ? -26.860 -4.786 32.435 1.00 59.31 90 LYS A N 1
ATOM 752 C CA . LYS A 1 90 ? -26.895 -4.386 33.857 1.00 59.31 90 LYS A CA 1
ATOM 753 C C . LYS A 1 90 ? -27.418 -2.967 34.091 1.00 59.31 90 LYS A C 1
ATOM 755 O O . LYS A 1 90 ? -27.929 -2.682 35.170 1.00 59.31 90 LYS A O 1
ATOM 760 N N . ASN A 1 91 ? -27.298 -2.088 33.099 1.00 56.81 91 ASN A N 1
ATOM 761 C CA . ASN A 1 91 ? -27.802 -0.718 33.184 1.00 56.81 91 ASN A CA 1
ATOM 762 C C . ASN A 1 91 ? -29.306 -0.612 32.874 1.00 56.81 91 ASN A C 1
ATOM 764 O O . ASN A 1 91 ? -29.909 0.407 33.199 1.00 56.81 91 ASN A O 1
ATOM 768 N N . GLN A 1 92 ? -29.928 -1.636 32.275 1.00 51.28 92 GLN A N 1
ATOM 769 C CA . GLN A 1 92 ? -31.381 -1.670 32.066 1.00 51.28 92 GLN A CA 1
ATOM 770 C C . GLN A 1 92 ? -32.140 -2.237 33.277 1.00 51.28 92 GLN A C 1
ATOM 772 O O . GLN A 1 92 ? -33.255 -1.801 33.554 1.00 51.28 92 GLN A O 1
ATOM 777 N N . GLU A 1 93 ? -31.539 -3.145 34.052 1.00 44.72 93 GLU A N 1
ATOM 778 C CA . GLU A 1 93 ? -32.199 -3.762 35.217 1.00 44.72 93 GLU A CA 1
ATOM 779 C C . GLU A 1 93 ? -32.361 -2.820 36.425 1.00 44.72 93 GLU A C 1
ATOM 781 O O . GLU A 1 93 ? -33.255 -3.015 37.248 1.00 44.72 93 GLU A O 1
ATOM 786 N N . THR A 1 94 ? -31.558 -1.759 36.532 1.00 48.56 94 THR A N 1
ATOM 787 C CA . THR A 1 94 ? -31.670 -0.775 37.626 1.00 48.56 94 THR A CA 1
ATOM 788 C C . THR A 1 94 ? -32.612 0.392 37.317 1.00 48.56 94 THR A C 1
ATOM 790 O O . THR A 1 94 ? -32.868 1.208 38.201 1.00 48.56 94 THR A O 1
ATOM 793 N N . SER A 1 95 ? -33.185 0.458 36.108 1.00 47.06 95 SER A N 1
ATOM 794 C CA . SER A 1 95 ? -34.073 1.554 35.688 1.00 47.06 95 SER A CA 1
ATOM 795 C C . SER A 1 95 ? -35.566 1.318 35.974 1.00 47.06 95 SER A C 1
ATOM 797 O O . SER A 1 95 ? -36.359 2.233 35.769 1.00 47.06 95 SER A O 1
ATOM 799 N N . ASN A 1 96 ? -35.968 0.142 36.477 1.00 46.00 96 ASN A N 1
ATOM 800 C CA . ASN A 1 96 ? -37.384 -0.225 36.666 1.00 46.00 96 ASN A CA 1
ATOM 801 C C . ASN A 1 96 ? -37.796 -0.415 38.141 1.00 46.00 96 ASN A C 1
ATOM 803 O O . ASN A 1 96 ? -38.587 -1.298 38.466 1.00 46.00 96 ASN A O 1
ATOM 807 N N . ARG A 1 97 ? -37.277 0.410 39.058 1.00 46.25 97 ARG A N 1
ATOM 808 C CA . ARG A 1 97 ? -37.833 0.547 40.419 1.00 46.25 97 ARG A CA 1
ATOM 809 C C . ARG A 1 97 ? -38.119 2.011 40.757 1.00 46.25 97 ARG A C 1
ATOM 811 O O . ARG A 1 97 ? -37.600 2.554 41.724 1.00 46.25 97 ARG A O 1
ATOM 818 N N . THR A 1 98 ? -38.982 2.644 39.971 1.00 43.75 98 THR A N 1
ATOM 819 C CA . THR A 1 98 ? -39.928 3.623 40.527 1.00 43.75 98 THR A CA 1
ATOM 820 C C . THR A 1 98 ? -41.014 2.785 41.208 1.00 43.75 98 THR A C 1
ATOM 822 O O . THR A 1 98 ? -41.692 2.003 40.553 1.00 43.75 98 THR A O 1
ATOM 825 N N . SER A 1 99 ? -40.963 2.627 42.533 1.00 63.72 99 SER A N 1
ATOM 826 C CA . SER A 1 99 ? -41.687 3.502 43.461 1.00 63.72 99 SER A CA 1
ATOM 827 C C . SER A 1 99 ? -43.095 3.759 42.952 1.00 63.72 99 SER A C 1
ATOM 829 O O . SER A 1 99 ? -43.249 4.650 42.133 1.00 63.72 99 SER A O 1
ATOM 831 N N . ASP A 1 100 ? -44.056 2.980 43.442 1.00 44.62 100 ASP A N 1
ATOM 832 C CA . ASP A 1 100 ? -45.353 3.487 43.884 1.00 44.62 100 ASP A CA 1
ATOM 833 C C . ASP A 1 100 ? -45.911 2.501 44.917 1.00 44.62 100 ASP A C 1
ATOM 835 O O . ASP A 1 100 ? -46.090 1.309 44.653 1.00 44.62 100 ASP A O 1
ATOM 839 N N . GLY A 1 101 ? -46.047 3.002 46.143 1.00 52.06 101 GLY A N 1
ATOM 840 C CA . GLY A 1 101 ? -46.730 2.322 47.231 1.00 52.06 101 GLY A CA 1
ATOM 841 C C . GLY A 1 101 ? -48.242 2.472 47.104 1.00 52.06 101 GLY A C 1
ATOM 842 O O . GLY A 1 101 ? -48.727 3.402 46.469 1.00 52.06 101 GLY A O 1
ATOM 843 N N . ASP A 1 102 ? -48.962 1.511 47.677 1.00 45.69 102 ASP A N 1
ATOM 844 C CA . ASP A 1 102 ? -49.994 1.713 48.705 1.00 45.69 102 ASP A CA 1
ATOM 845 C C . ASP A 1 102 ? -50.854 0.446 48.811 1.00 45.69 102 ASP A C 1
ATOM 847 O O . ASP A 1 102 ? -51.331 -0.078 47.804 1.00 45.69 102 ASP A O 1
ATOM 851 N N . GLY A 1 103 ? -51.069 -0.053 50.034 1.00 45.09 103 GLY A N 1
ATOM 852 C CA . GLY A 1 103 ? -52.093 -1.076 50.276 1.00 45.09 103 GLY A CA 1
ATOM 853 C C . GLY A 1 103 ? -51.817 -2.074 51.396 1.00 45.09 103 GLY A C 1
ATOM 854 O O . GLY A 1 103 ? -51.613 -3.250 51.127 1.00 45.09 103 GLY A O 1
ATOM 855 N N . ASP A 1 104 ? -51.815 -1.568 52.628 1.00 46.59 104 ASP A N 1
ATOM 856 C CA . ASP A 1 104 ? -52.531 -2.099 53.800 1.00 46.59 104 ASP A CA 1
ATOM 857 C C . ASP A 1 104 ? -52.596 -3.630 54.019 1.00 46.59 104 ASP A C 1
ATOM 859 O O . ASP A 1 104 ? -53.285 -4.370 53.317 1.00 46.59 104 ASP A O 1
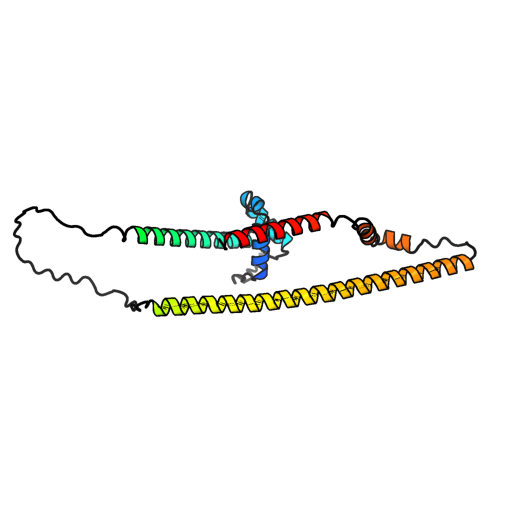ATOM 863 N N . GLY A 1 105 ? -51.918 -4.110 55.065 1.00 44.19 105 GLY A N 1
ATOM 864 C CA . GLY A 1 105 ? -51.839 -5.538 55.371 1.00 44.19 105 GLY A CA 1
ATOM 865 C C . GLY A 1 105 ? -51.264 -5.831 56.749 1.00 44.19 105 GLY A C 1
ATOM 866 O O . GLY A 1 105 ? -50.154 -6.335 56.877 1.00 44.19 105 GLY A O 1
ATOM 867 N N . ASN A 1 106 ? -52.044 -5.481 57.767 1.00 52.09 106 ASN A N 1
ATOM 868 C CA . ASN A 1 106 ? -51.947 -5.876 59.170 1.00 52.09 106 ASN A CA 1
ATOM 869 C C . ASN A 1 106 ? -51.279 -7.253 59.418 1.00 52.09 106 ASN A C 1
ATOM 871 O O . ASN A 1 106 ? -51.811 -8.288 59.021 1.00 52.09 106 ASN A O 1
ATOM 875 N N . SER A 1 107 ? -50.161 -7.272 60.146 1.00 48.62 107 SER A N 1
ATOM 876 C CA . SER A 1 107 ? -49.652 -8.474 60.815 1.00 48.62 107 SER A CA 1
ATOM 877 C C . SER A 1 107 ? -48.758 -8.073 61.982 1.00 48.62 107 SER A C 1
ATOM 879 O O . SER A 1 107 ? -47.543 -7.919 61.858 1.00 48.62 107 SER A O 1
ATOM 881 N N . ASP A 1 108 ? -49.412 -7.932 63.124 1.00 46.28 108 ASP A N 1
ATOM 882 C CA . ASP A 1 108 ? -48.846 -7.946 64.462 1.00 46.28 108 ASP A CA 1
ATOM 883 C C . ASP A 1 108 ? -47.922 -9.168 64.648 1.00 46.28 108 ASP A C 1
ATOM 885 O O . ASP A 1 108 ? -48.383 -10.302 64.766 1.00 46.28 108 ASP A O 1
ATOM 889 N N . VAL A 1 109 ? -46.602 -8.954 64.629 1.00 51.62 109 VAL A N 1
ATOM 890 C CA . VAL A 1 109 ? -45.619 -9.915 65.149 1.00 51.62 109 VAL A CA 1
ATOM 891 C C . VAL A 1 109 ? -44.576 -9.152 65.951 1.00 51.62 109 VAL A C 1
ATOM 893 O O . VAL A 1 109 ? -43.542 -8.702 65.462 1.00 51.62 109 VAL A O 1
ATOM 896 N N . ILE A 1 110 ? -44.881 -9.050 67.238 1.00 47.94 110 ILE A N 1
ATOM 897 C CA . ILE A 1 110 ? -43.934 -8.850 68.326 1.00 47.94 110 ILE A CA 1
AT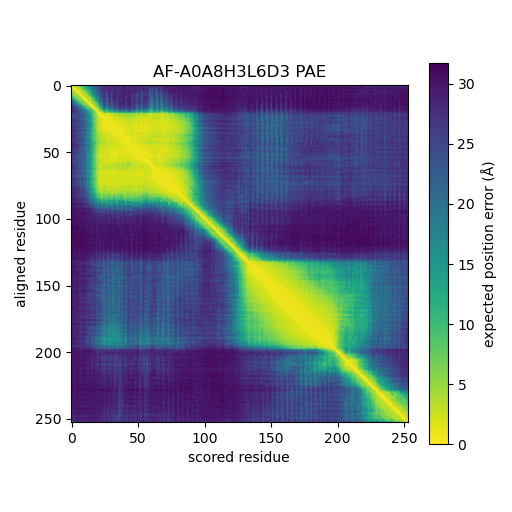OM 898 C C . ILE A 1 110 ? -42.824 -9.907 68.214 1.00 47.94 110 ILE A C 1
ATOM 900 O O . ILE A 1 110 ? -43.090 -11.091 68.413 1.00 47.94 110 ILE A O 1
ATOM 904 N N . MET A 1 111 ? -41.570 -9.492 68.018 1.00 46.78 111 MET A N 1
ATOM 905 C CA . MET A 1 111 ? -40.425 -10.196 68.603 1.00 46.78 111 MET A CA 1
ATOM 906 C C . MET A 1 111 ? -39.397 -9.208 69.145 1.00 46.78 111 MET A C 1
ATOM 908 O O . MET A 1 111 ? -38.956 -8.277 68.479 1.00 46.78 111 MET A O 1
ATOM 912 N N . LYS A 1 112 ? -39.095 -9.444 70.420 1.00 46.94 112 LYS A N 1
ATOM 913 C CA . LYS A 1 112 ? -38.236 -8.682 71.313 1.00 46.94 112 LYS A CA 1
ATOM 914 C C . LYS A 1 112 ? -36.769 -8.715 70.890 1.00 46.94 112 LYS A C 1
ATOM 916 O O . LYS A 1 112 ? -36.288 -9.726 70.384 1.00 46.94 112 LYS A O 1
ATOM 921 N N . ASP A 1 113 ? -36.100 -7.621 71.235 1.00 49.31 113 ASP A N 1
ATOM 922 C CA . ASP A 1 113 ? -34.674 -7.430 71.492 1.00 49.31 113 ASP A CA 1
ATOM 923 C C . ASP A 1 113 ? -33.795 -8.686 71.469 1.00 49.31 113 ASP A C 1
ATOM 925 O O . ASP A 1 113 ? -33.913 -9.589 72.305 1.00 49.31 113 ASP A O 1
ATOM 929 N N . LYS A 1 114 ? -32.800 -8.660 70.581 1.00 46.19 114 LYS A N 1
ATOM 930 C CA . LYS A 1 114 ? -31.489 -9.238 70.862 1.00 46.19 114 LYS A CA 1
ATOM 931 C C . LYS A 1 114 ? -30.424 -8.464 70.108 1.00 46.19 114 LYS A C 1
ATOM 933 O O . LYS A 1 114 ? -30.408 -8.445 68.879 1.00 46.19 114 LYS A O 1
ATOM 938 N N . ASP A 1 115 ? -29.537 -7.859 70.884 1.00 55.12 115 ASP A N 1
ATOM 939 C CA . ASP A 1 115 ? -28.267 -7.308 70.446 1.00 55.12 115 ASP A CA 1
ATOM 940 C C . ASP A 1 115 ? -27.579 -8.264 69.463 1.00 55.12 115 ASP A C 1
ATOM 942 O O . ASP A 1 115 ? -27.139 -9.359 69.821 1.00 55.12 115 ASP A O 1
ATOM 946 N N . SER A 1 116 ? -27.485 -7.850 68.204 1.00 43.81 116 SER A N 1
ATOM 947 C CA . SER A 1 116 ? -26.575 -8.458 67.243 1.00 43.81 116 SER A CA 1
ATOM 948 C C . SER A 1 116 ? -25.869 -7.349 66.483 1.00 43.81 116 SER A C 1
ATOM 950 O O . SER A 1 116 ? -26.227 -6.955 65.375 1.00 43.81 116 SER A O 1
ATOM 952 N N . THR A 1 117 ? -24.832 -6.829 67.130 1.00 50.81 117 THR A N 1
ATOM 953 C CA . THR A 1 117 ? -23.675 -6.223 66.481 1.00 50.81 117 THR A CA 1
ATOM 954 C C . THR A 1 117 ? -23.174 -7.165 65.387 1.00 50.81 117 THR A C 1
ATOM 956 O O . THR A 1 117 ? -22.374 -8.067 65.624 1.00 50.81 117 THR A O 1
ATOM 959 N N . THR A 1 118 ? -23.642 -6.956 64.156 1.00 40.16 118 THR A N 1
ATOM 960 C CA . THR A 1 118 ? -23.082 -7.627 62.982 1.00 40.16 118 THR A CA 1
ATOM 961 C C . THR A 1 118 ? -21.938 -6.769 62.451 1.00 40.16 118 THR A C 1
ATOM 963 O O . THR A 1 118 ? -22.071 -6.014 61.490 1.00 40.16 118 THR A O 1
ATOM 966 N N . THR A 1 119 ? -20.789 -6.863 63.120 1.00 48.41 119 THR A N 1
ATOM 967 C CA . THR A 1 119 ? -19.490 -6.463 62.577 1.00 48.41 119 THR A CA 1
ATOM 968 C C . THR A 1 119 ? -19.194 -7.346 61.364 1.00 48.41 119 THR A C 1
ATOM 970 O O . THR A 1 119 ? -18.633 -8.430 61.497 1.00 48.41 119 THR A O 1
ATOM 973 N N . THR A 1 120 ? -19.580 -6.901 60.166 1.00 35.16 120 THR A N 1
ATOM 974 C CA . THR A 1 120 ? -19.141 -7.535 58.916 1.00 35.16 120 THR A CA 1
ATOM 975 C C . THR A 1 120 ? -17.928 -6.776 58.395 1.00 35.16 120 THR A C 1
ATOM 977 O O . THR A 1 120 ? -18.046 -5.764 57.716 1.00 35.16 120 THR A O 1
ATOM 980 N N . ASN A 1 121 ? -16.765 -7.266 58.824 1.00 43.22 121 ASN A N 1
ATOM 981 C CA . ASN A 1 121 ? -15.427 -7.101 58.259 1.00 43.22 121 ASN A CA 1
ATOM 982 C C . ASN A 1 121 ? -15.189 -5.923 57.298 1.00 43.22 121 ASN A C 1
ATOM 984 O O . ASN A 1 121 ? -15.302 -6.026 56.076 1.00 43.22 121 ASN A O 1
ATOM 988 N N . SER A 1 122 ? -14.652 -4.858 57.886 1.00 44.41 122 SER A N 1
ATOM 989 C CA . SER A 1 122 ? -13.724 -3.926 57.255 1.00 44.41 122 SER A CA 1
ATOM 990 C C . SER A 1 122 ? -12.471 -4.661 56.752 1.00 44.41 122 SER A C 1
ATOM 992 O O . SER A 1 122 ? -11.456 -4.725 57.433 1.00 44.41 122 SER A O 1
ATOM 994 N N . TYR A 1 123 ? -12.541 -5.204 55.540 1.00 43.84 123 TYR A N 1
ATOM 995 C CA . TYR A 1 123 ? -11.395 -5.385 54.635 1.00 43.84 123 TYR A CA 1
ATOM 996 C C . TYR A 1 123 ? -11.830 -4.963 53.223 1.00 43.84 123 TYR A C 1
ATOM 998 O O . TYR A 1 123 ? -11.610 -5.637 52.222 1.00 43.84 123 TYR A O 1
ATOM 1006 N N . SER A 1 124 ? -12.534 -3.833 53.150 1.00 46.06 124 SER A N 1
ATOM 1007 C CA . SER A 1 124 ? -12.875 -3.203 51.883 1.00 46.06 124 SER A CA 1
ATOM 1008 C C . SER A 1 124 ? -11.674 -2.391 51.439 1.00 46.06 124 SER A C 1
ATOM 1010 O O . SER A 1 124 ? -11.362 -1.367 52.046 1.00 46.06 124 SER A O 1
ATOM 1012 N N . ASN A 1 125 ? -11.007 -2.868 50.389 1.00 49.28 125 ASN A N 1
ATOM 1013 C CA . ASN A 1 125 ? -10.036 -2.117 49.606 1.00 49.28 125 ASN A CA 1
ATOM 1014 C C . ASN A 1 125 ? -10.453 -0.642 49.546 1.00 49.28 125 ASN A C 1
ATOM 1016 O O . ASN A 1 125 ? -11.517 -0.321 49.014 1.00 49.28 125 ASN A O 1
ATOM 1020 N N . PHE A 1 126 ? -9.628 0.231 50.125 1.00 48.59 126 PHE A N 1
ATOM 1021 C CA . PHE A 1 126 ? -9.720 1.682 50.006 1.00 48.59 126 PHE A CA 1
ATOM 1022 C C . PHE A 1 126 ? -9.478 2.035 48.530 1.00 48.59 126 PHE A C 1
ATOM 1024 O O . PHE A 1 126 ? -8.391 2.439 48.133 1.00 48.59 126 PHE A O 1
ATOM 1031 N N . VAL A 1 127 ? -10.471 1.790 47.678 1.00 58.69 127 VAL A N 1
ATOM 1032 C CA . VAL A 1 127 ? -10.539 2.379 46.348 1.00 58.69 127 VAL A CA 1
ATOM 1033 C C . VAL A 1 127 ? -11.063 3.784 46.600 1.00 58.69 127 VAL A C 1
ATOM 1035 O O . VAL A 1 127 ? -12.204 3.912 47.053 1.00 58.69 127 VAL A O 1
ATOM 1038 N N . PRO A 1 128 ? -10.256 4.837 46.389 1.00 57.34 128 PRO A N 1
ATOM 1039 C CA . PRO A 1 128 ? -10.747 6.194 46.519 1.00 57.34 128 PRO A CA 1
ATOM 1040 C C . PRO A 1 128 ? -11.951 6.327 45.589 1.00 57.34 128 PRO A C 1
ATOM 1042 O O . PRO A 1 128 ? -11.816 6.156 44.375 1.00 57.34 128 PRO A O 1
ATOM 1045 N N . GLN A 1 129 ? -13.134 6.585 46.148 1.00 61.28 129 GLN A N 1
ATOM 1046 C CA . GLN A 1 129 ? -14.259 7.057 45.354 1.00 61.28 129 GLN A CA 1
ATOM 1047 C C . GLN A 1 129 ? -13.887 8.464 44.906 1.00 61.28 129 GLN A C 1
ATOM 1049 O O . GLN A 1 129 ? -14.171 9.443 45.586 1.00 61.28 129 GLN A O 1
ATOM 1054 N N . ILE A 1 130 ? -13.152 8.550 43.800 1.00 61.78 130 ILE A N 1
ATOM 1055 C CA . ILE A 1 130 ? -12.936 9.807 43.104 1.00 61.78 130 ILE A CA 1
ATOM 1056 C C . ILE A 1 130 ? -14.295 10.131 42.479 1.00 61.78 130 ILE A C 1
ATOM 1058 O O . ILE A 1 130 ? -14.745 9.375 41.613 1.00 61.78 130 ILE A O 1
ATOM 1062 N N . PRO A 1 131 ? -14.995 11.184 42.930 1.00 65.69 131 PRO A N 1
ATOM 1063 C CA . PRO A 1 131 ? -16.257 11.557 42.322 1.00 65.69 131 PRO A CA 1
ATOM 1064 C C . PRO A 1 131 ? -15.961 12.008 40.893 1.00 65.69 131 PRO A C 1
ATOM 1066 O O . PRO A 1 131 ? -15.284 13.012 40.672 1.00 65.69 131 PRO A O 1
ATOM 1069 N N . PHE A 1 132 ? -16.443 11.245 39.915 1.00 73.75 132 PHE A N 1
ATOM 1070 C CA . PHE A 1 132 ? -16.451 11.682 38.527 1.00 73.75 132 PHE A CA 1
ATOM 1071 C C . PHE A 1 132 ? -17.443 12.836 38.424 1.00 73.75 132 PHE A C 1
ATOM 1073 O O . PHE A 1 132 ? -18.651 12.632 38.320 1.00 73.75 132 PHE A O 1
ATOM 1080 N N . THR A 1 133 ? -16.940 14.063 38.518 1.00 85.31 133 THR A N 1
ATOM 1081 C CA . THR A 1 133 ? -17.757 15.237 38.241 1.00 85.31 133 THR A CA 1
ATOM 1082 C C . THR A 1 133 ? -18.010 15.305 36.740 1.00 85.31 133 THR A C 1
ATOM 1084 O O . THR A 1 133 ? -17.134 14.998 35.925 1.00 85.31 133 THR A O 1
ATOM 1087 N N . MET A 1 134 ? -19.217 15.723 36.363 1.00 86.69 134 MET A N 1
ATOM 1088 C CA . MET A 1 134 ? -19.597 15.902 34.959 1.00 86.69 134 MET A CA 1
ATOM 1089 C C . MET A 1 134 ? -18.615 16.827 34.212 1.00 86.69 134 MET A C 1
ATOM 1091 O O . MET A 1 134 ? -18.272 16.578 33.060 1.00 86.69 134 MET A O 1
ATOM 1095 N N . GLU A 1 135 ? -18.074 17.832 34.906 1.00 89.06 135 GLU A N 1
ATOM 1096 C CA . GLU A 1 135 ? -17.070 18.764 34.381 1.00 89.06 135 GLU A CA 1
ATOM 1097 C C . GLU A 1 135 ? -15.762 18.065 33.957 1.00 89.06 135 GLU A C 1
ATOM 1099 O O . GLU A 1 135 ? -15.148 18.426 32.951 1.00 89.06 135 GLU A O 1
ATOM 1104 N N . MET A 1 136 ? -15.321 17.039 34.696 1.00 88.38 136 MET A N 1
ATOM 1105 C CA . MET A 1 136 ? -14.116 16.282 34.344 1.00 88.38 136 MET A CA 1
ATOM 1106 C C . MET A 1 136 ? -14.342 15.432 33.089 1.00 88.38 136 MET A C 1
ATOM 1108 O O . MET A 1 136 ? -13.449 15.333 32.247 1.00 88.38 136 MET A O 1
ATOM 1112 N N . VAL A 1 137 ? -15.543 14.867 32.931 1.00 88.81 137 VAL A N 1
ATOM 1113 C CA . VAL A 1 137 ? -15.931 14.111 31.730 1.00 88.81 137 VAL A CA 1
ATOM 1114 C C . VAL A 1 137 ? -15.957 15.024 30.505 1.00 88.81 137 VAL A C 1
ATOM 1116 O O . VAL A 1 137 ? -15.380 14.681 29.474 1.00 88.81 137 VAL A O 1
ATOM 1119 N N . GLU A 1 138 ? -16.548 16.212 30.629 1.00 94.31 138 GLU A N 1
ATOM 1120 C CA . GLU A 1 138 ? -16.602 17.202 29.552 1.00 94.31 138 GLU A CA 1
ATOM 1121 C C . GLU A 1 138 ? -15.201 17.674 29.129 1.00 94.31 138 GLU A C 1
ATOM 1123 O O . GLU A 1 138 ? -14.890 17.727 27.937 1.00 94.31 138 GLU A O 1
ATOM 1128 N N . LYS A 1 139 ? -14.304 17.929 30.092 1.00 94.38 139 LYS A N 1
ATOM 1129 C CA . LYS A 1 139 ? -12.898 18.273 29.813 1.00 94.38 139 LYS A CA 1
ATOM 1130 C C . LYS A 1 139 ? -12.172 17.174 29.041 1.00 94.38 139 LYS A C 1
ATOM 1132 O O . LYS A 1 139 ? -11.496 17.471 28.056 1.00 94.38 139 LYS A O 1
ATOM 1137 N N . VAL A 1 140 ? -12.325 15.915 29.459 1.00 93.19 140 VAL A N 1
ATOM 1138 C CA . VAL A 1 140 ? -11.716 14.768 28.766 1.00 93.19 140 VAL A CA 1
ATOM 1139 C C . VAL A 1 140 ? -12.271 14.637 27.349 1.00 93.19 140 VAL A C 1
ATOM 1141 O O . VAL A 1 140 ? -11.502 14.428 26.411 1.00 93.19 140 VAL A O 1
ATOM 1144 N N . TYR A 1 141 ? -13.580 14.809 27.171 1.00 94.12 141 TYR A N 1
ATOM 1145 C CA . TYR A 1 141 ? -14.226 14.732 25.864 1.00 94.12 141 TYR A CA 1
ATOM 1146 C C . TYR A 1 141 ? -13.727 15.825 24.906 1.00 94.12 141 TYR A C 1
ATOM 1148 O O . TYR A 1 141 ? -13.282 15.529 23.796 1.00 94.12 141 TYR A O 1
ATOM 1156 N N . ASN A 1 142 ? -13.695 17.078 25.360 1.00 95.94 142 ASN A N 1
ATOM 1157 C CA . ASN A 1 142 ? -13.205 18.202 24.561 1.00 95.94 142 ASN A CA 1
ATOM 1158 C C . ASN A 1 142 ? -11.725 18.039 24.188 1.00 95.94 142 ASN A C 1
ATOM 1160 O O . ASN A 1 142 ? -11.331 18.322 23.055 1.00 95.94 142 ASN A O 1
ATOM 1164 N N . GLN A 1 143 ? -10.905 17.526 25.108 1.00 95.88 143 GLN A N 1
ATOM 1165 C CA . GLN A 1 143 ? -9.501 17.234 24.827 1.00 95.88 143 GLN A CA 1
ATOM 1166 C C . GLN A 1 143 ? -9.342 16.120 23.784 1.00 95.88 143 GLN A C 1
ATOM 1168 O O . GLN A 1 143 ? -8.464 16.200 22.924 1.00 95.88 143 GLN A O 1
ATOM 1173 N N . GLN A 1 144 ? -10.184 15.084 23.830 1.00 93.19 144 GLN A N 1
ATOM 1174 C CA . GLN A 1 144 ? -10.179 14.040 22.807 1.00 93.19 144 GLN A CA 1
ATOM 1175 C C . GLN A 1 144 ? -10.529 14.606 21.430 1.00 93.19 144 GLN A C 1
ATOM 1177 O O . GLN A 1 144 ? -9.810 14.309 20.478 1.00 93.19 144 GLN A O 1
ATOM 1182 N N . ILE A 1 145 ? -11.553 15.460 21.327 1.00 95.44 145 ILE A N 1
ATOM 1183 C CA . ILE A 1 145 ? -11.917 16.128 20.066 1.00 95.44 145 ILE A CA 1
ATOM 1184 C C . ILE A 1 145 ? -10.721 16.902 19.501 1.00 95.44 145 ILE A C 1
ATOM 1186 O O . ILE A 1 145 ? -10.310 16.657 18.369 1.00 95.44 145 ILE A O 1
ATOM 1190 N N . GLN A 1 146 ? -10.091 17.751 20.317 1.00 96.44 146 GLN A N 1
ATOM 1191 C CA . GLN A 1 146 ? -8.932 18.542 19.888 1.00 96.44 146 GLN A CA 1
ATOM 1192 C C . GLN A 1 146 ? -7.758 17.672 19.416 1.00 96.44 146 GLN A C 1
ATOM 1194 O O . GLN A 1 146 ? -7.066 18.010 18.453 1.00 96.44 146 GLN A O 1
ATOM 1199 N N . ASN A 1 147 ? -7.525 16.534 20.076 1.00 95.12 147 ASN A N 1
ATOM 1200 C CA . ASN A 1 147 ? -6.487 15.593 19.665 1.00 95.12 147 ASN A CA 1
ATOM 1201 C C . ASN A 1 147 ? -6.788 14.969 18.295 1.00 95.12 147 ASN A C 1
ATOM 1203 O O . ASN A 1 147 ? -5.867 14.815 17.487 1.00 95.12 147 ASN A O 1
ATOM 1207 N N . TYR A 1 148 ? -8.050 14.629 18.017 1.00 93.56 148 TYR A N 1
ATOM 1208 C CA . TYR A 1 148 ? -8.458 14.118 16.708 1.00 93.56 148 TYR A CA 1
ATOM 1209 C C . TYR A 1 148 ? -8.339 15.179 15.616 1.00 93.56 148 TYR A C 1
ATOM 1211 O O . TYR A 1 148 ? -7.793 14.873 14.558 1.00 93.56 148 TYR A O 1
ATOM 1219 N N . ASP A 1 149 ? -8.744 16.421 15.879 1.00 96.69 149 ASP A N 1
ATOM 1220 C CA . ASP A 1 149 ? -8.603 17.525 14.921 1.00 96.69 149 ASP A CA 1
ATOM 1221 C C . ASP A 1 149 ? -7.135 17.749 14.540 1.00 96.69 149 ASP A C 1
ATOM 1223 O O . ASP A 1 149 ? -6.784 17.826 13.360 1.00 96.69 149 ASP A O 1
ATOM 1227 N N . ARG A 1 150 ? -6.237 17.744 15.534 1.00 96.81 150 ARG A N 1
ATOM 1228 C CA . ARG A 1 150 ? -4.792 17.847 15.293 1.00 96.81 150 ARG A CA 1
ATOM 1229 C C . ARG A 1 150 ? -4.261 16.679 14.461 1.00 96.81 150 ARG A C 1
ATOM 1231 O O . ARG A 1 150 ? -3.404 16.874 13.600 1.00 96.81 150 ARG A O 1
ATOM 1238 N N . LEU A 1 151 ? -4.739 15.463 14.721 1.00 95.69 151 LEU A N 1
ATOM 1239 C CA . LEU A 1 151 ? -4.335 14.276 13.969 1.00 95.69 151 LEU A CA 1
ATOM 1240 C C . LEU A 1 151 ? -4.824 14.331 12.514 1.00 95.69 151 LEU A C 1
ATOM 1242 O O . LEU A 1 151 ? -4.088 13.936 11.609 1.00 95.69 151 LEU A O 1
ATOM 1246 N N . ILE A 1 152 ? -6.041 14.829 12.287 1.00 95.25 152 ILE A N 1
ATOM 1247 C CA . ILE A 1 152 ? -6.604 15.042 10.949 1.00 95.25 152 ILE A CA 1
ATOM 1248 C C . ILE A 1 152 ? -5.727 16.019 10.161 1.00 95.25 152 ILE A C 1
ATOM 1250 O O . ILE A 1 152 ? -5.382 15.718 9.017 1.00 95.25 152 ILE A O 1
ATOM 1254 N N . GLU A 1 153 ? -5.305 17.125 10.778 1.00 97.94 153 GLU A N 1
ATOM 1255 C CA . GLU A 1 153 ? -4.456 18.121 10.117 1.00 97.94 153 GLU A CA 1
ATOM 1256 C C . GLU A 1 153 ? -3.078 17.549 9.749 1.00 97.94 153 GLU A C 1
ATOM 1258 O O . GLU A 1 153 ? -2.655 17.629 8.598 1.00 97.94 153 GLU A O 1
ATOM 1263 N N . ILE A 1 154 ? -2.416 16.855 10.682 1.00 96.00 154 ILE A N 1
ATOM 1264 C CA . ILE A 1 154 ? -1.120 16.205 10.415 1.00 96.00 154 ILE A CA 1
ATOM 1265 C C . ILE A 1 154 ? -1.240 15.195 9.263 1.00 96.00 154 ILE A C 1
ATOM 1267 O O . ILE A 1 154 ? -0.389 15.137 8.373 1.00 96.00 154 ILE A O 1
ATOM 1271 N N . ASN A 1 155 ? -2.304 14.389 9.255 1.00 95.38 155 ASN A N 1
ATOM 1272 C CA . ASN A 1 155 ? -2.525 13.416 8.190 1.00 95.38 155 ASN A CA 1
ATOM 1273 C C . ASN A 1 155 ? -2.785 14.095 6.840 1.00 95.38 155 ASN A C 1
ATOM 1275 O O . ASN A 1 155 ? -2.272 13.625 5.821 1.00 95.38 155 ASN A O 1
ATOM 1279 N N . ARG A 1 156 ? -3.537 15.202 6.824 1.00 97.94 156 ARG A N 1
ATOM 1280 C CA . ARG A 1 156 ? -3.768 16.012 5.624 1.00 97.94 156 ARG A CA 1
ATOM 1281 C C . ARG A 1 156 ? -2.446 16.509 5.041 1.00 97.94 156 ARG A C 1
ATOM 1283 O O . ARG A 1 156 ? -2.186 16.256 3.865 1.00 97.94 156 ARG A O 1
ATOM 1290 N N . GLU A 1 157 ? -1.586 17.114 5.856 1.00 97.62 157 GLU A N 1
ATOM 1291 C CA . GLU A 1 157 ? -0.277 17.615 5.415 1.00 97.62 157 GLU A CA 1
ATOM 1292 C C . GLU A 1 157 ? 0.603 16.501 4.824 1.00 97.62 157 GLU A C 1
ATOM 1294 O O . GLU A 1 157 ? 1.215 16.666 3.763 1.00 97.62 157 GLU A O 1
ATOM 1299 N N . ILE A 1 158 ? 0.642 15.328 5.467 1.00 96.00 158 ILE A N 1
ATOM 1300 C CA . ILE A 1 158 ? 1.412 14.174 4.977 1.00 96.00 158 ILE A CA 1
ATOM 1301 C C . ILE A 1 158 ? 0.882 13.700 3.617 1.00 96.00 158 ILE A C 1
ATOM 1303 O O . ILE A 1 158 ? 1.673 13.407 2.712 1.00 96.00 158 ILE A O 1
ATOM 1307 N N . ILE A 1 159 ? -0.442 13.619 3.458 1.00 96.50 159 ILE A N 1
ATOM 1308 C CA . ILE A 1 159 ? -1.083 13.204 2.203 1.00 96.50 159 ILE A CA 1
ATOM 1309 C C . ILE A 1 159 ? -0.782 14.211 1.092 1.00 96.50 159 ILE A C 1
ATOM 1311 O O . ILE A 1 159 ? -0.426 13.797 -0.016 1.00 96.50 159 ILE A O 1
ATOM 1315 N N . GLU A 1 160 ? -0.889 15.509 1.372 1.00 97.62 160 GLU A N 1
ATOM 1316 C CA . GLU A 1 160 ? -0.612 16.576 0.408 1.00 97.62 160 GLU A CA 1
ATOM 1317 C C . GLU A 1 160 ? 0.853 16.584 -0.031 1.00 97.62 160 GLU A C 1
ATOM 1319 O O . GLU A 1 160 ? 1.140 16.653 -1.233 1.00 97.62 160 GLU A O 1
ATOM 1324 N N . LYS A 1 161 ? 1.783 16.424 0.918 1.00 98.31 161 LYS A N 1
ATOM 1325 C CA . LYS A 1 161 ? 3.217 16.330 0.631 1.00 98.31 161 LYS A CA 1
ATOM 1326 C C . LYS A 1 161 ? 3.528 15.146 -0.283 1.00 98.31 161 LYS A C 1
ATOM 1328 O O . LYS A 1 161 ? 4.162 15.330 -1.321 1.00 98.31 161 LYS A O 1
ATOM 1333 N N . ARG A 1 162 ? 3.026 13.949 0.042 1.00 96.06 162 ARG A N 1
ATOM 1334 C CA . ARG A 1 162 ? 3.222 12.758 -0.804 1.00 96.06 162 ARG A CA 1
ATOM 1335 C C . ARG A 1 162 ? 2.591 12.918 -2.183 1.00 96.06 162 ARG A C 1
ATOM 1337 O O . ARG A 1 162 ? 3.182 12.509 -3.176 1.00 96.06 162 ARG A O 1
ATOM 1344 N N . HIS A 1 163 ? 1.416 13.541 -2.272 1.00 97.94 163 HIS A N 1
ATOM 1345 C CA . HIS A 1 163 ? 0.791 13.834 -3.563 1.00 97.94 163 HIS A CA 1
ATOM 1346 C C . HIS A 1 163 ? 1.643 14.768 -4.420 1.00 97.94 163 HIS A C 1
ATOM 1348 O O . HIS A 1 163 ? 1.725 14.573 -5.632 1.00 97.94 163 HIS A O 1
ATOM 1354 N N . LYS A 1 164 ? 2.273 15.776 -3.811 1.00 98.38 164 LYS A N 1
ATOM 1355 C CA . LYS A 1 164 ? 3.201 16.664 -4.513 1.00 98.38 164 LYS A CA 1
ATOM 1356 C C . LYS A 1 164 ? 4.412 15.891 -5.036 1.00 98.38 164 LYS A C 1
ATOM 1358 O O . LYS A 1 164 ? 4.677 15.952 -6.229 1.00 98.38 164 LYS A O 1
ATOM 1363 N N . GLU A 1 165 ? 5.055 15.087 -4.190 1.00 97.88 165 GLU A N 1
ATOM 1364 C CA . GLU A 1 165 ? 6.200 14.251 -4.582 1.00 97.88 165 GLU A CA 1
ATOM 1365 C C . GLU A 1 165 ? 5.856 13.302 -5.744 1.00 97.88 165 GLU A C 1
ATOM 1367 O O . GLU A 1 165 ? 6.614 13.189 -6.706 1.00 97.88 165 GLU A O 1
ATOM 1372 N N . VAL A 1 166 ? 4.681 12.662 -5.707 1.00 97.69 166 VAL A N 1
ATOM 1373 C CA . VAL A 1 166 ? 4.210 11.785 -6.793 1.00 97.69 166 VAL A CA 1
ATOM 1374 C C . VAL A 1 166 ? 4.010 12.555 -8.101 1.00 97.69 166 VAL A C 1
ATOM 1376 O O . VAL A 1 166 ? 4.389 12.051 -9.160 1.00 97.69 166 VAL A O 1
ATOM 1379 N N . ARG A 1 167 ? 3.444 13.769 -8.057 1.00 97.94 167 ARG A N 1
ATOM 1380 C CA . ARG A 1 167 ? 3.286 14.614 -9.254 1.00 97.94 167 ARG A CA 1
ATOM 1381 C C . ARG A 1 167 ? 4.636 15.015 -9.844 1.00 97.94 167 ARG A C 1
ATOM 1383 O O . ARG A 1 167 ? 4.825 14.862 -11.048 1.00 97.94 167 ARG A O 1
ATOM 1390 N N . ASP A 1 168 ? 5.573 15.442 -9.003 1.00 98.31 168 ASP A N 1
ATOM 1391 C CA . ASP A 1 168 ? 6.907 15.867 -9.436 1.00 98.31 168 ASP A CA 1
ATOM 1392 C C . ASP A 1 168 ? 7.682 14.696 -10.073 1.00 98.31 168 ASP A C 1
ATOM 1394 O O . ASP A 1 168 ? 8.334 14.848 -11.109 1.00 98.31 168 ASP A O 1
ATOM 1398 N N . LEU A 1 169 ? 7.583 13.492 -9.495 1.00 98.31 169 LEU A N 1
ATOM 1399 C CA . LEU A 1 169 ? 8.171 12.276 -10.070 1.00 98.31 169 LEU A CA 1
ATOM 1400 C C . LEU A 1 169 ? 7.525 11.902 -11.408 1.00 98.31 169 LEU A C 1
ATOM 1402 O O . LEU A 1 169 ? 8.228 11.544 -12.356 1.00 98.31 169 LEU A O 1
ATOM 1406 N N . TYR A 1 170 ? 6.199 11.998 -11.505 1.00 97.69 170 TYR A N 1
ATOM 1407 C CA . TYR A 1 170 ? 5.476 11.730 -12.745 1.00 97.69 170 TYR A CA 1
ATOM 1408 C C . TYR A 1 170 ? 5.915 12.678 -13.871 1.00 97.69 170 TYR A C 1
ATOM 1410 O O . TYR A 1 170 ? 6.164 12.235 -14.995 1.00 97.69 170 TYR A O 1
ATOM 1418 N N . GLU A 1 171 ? 6.075 13.967 -13.570 1.00 97.75 171 GLU A N 1
ATOM 1419 C CA . GLU A 1 171 ? 6.542 14.966 -14.530 1.00 97.75 171 GLU A CA 1
ATOM 1420 C C . GLU A 1 171 ? 7.974 14.678 -15.007 1.00 97.75 171 GLU A C 1
ATOM 1422 O O . GLU A 1 171 ? 8.244 14.689 -16.212 1.00 97.75 171 GLU A O 1
ATOM 1427 N N . GLN A 1 172 ? 8.878 14.307 -14.094 1.00 98.06 172 GLN A N 1
ATOM 1428 C CA . GLN A 1 172 ? 10.239 13.896 -14.451 1.00 98.06 172 GLN A CA 1
ATOM 1429 C C . GLN A 1 172 ? 10.264 12.663 -15.361 1.00 98.06 172 GLN A C 1
ATOM 1431 O O . GLN A 1 172 ? 11.005 12.640 -16.347 1.00 98.06 172 GLN A O 1
ATOM 1436 N N . ILE A 1 173 ? 9.456 11.642 -15.056 1.00 96.44 173 ILE A N 1
ATOM 1437 C CA . ILE A 1 173 ? 9.339 10.439 -15.891 1.00 96.44 173 ILE A CA 1
ATOM 1438 C C . ILE A 1 173 ? 8.820 10.816 -17.282 1.00 96.44 173 ILE A C 1
ATOM 1440 O O . ILE A 1 173 ? 9.385 10.376 -18.283 1.00 96.44 173 ILE A O 1
ATOM 1444 N N . SER A 1 174 ? 7.791 11.661 -17.354 1.00 96.75 174 SER A N 1
ATOM 1445 C CA . SER A 1 174 ? 7.219 12.141 -18.617 1.00 96.75 174 SER A CA 1
ATOM 1446 C C . SER A 1 174 ? 8.251 12.887 -19.474 1.00 96.75 174 SER A C 1
ATOM 1448 O O . SER A 1 174 ? 8.389 12.623 -20.674 1.00 96.75 174 SER A O 1
ATOM 1450 N N . LYS A 1 175 ? 9.047 13.764 -18.849 1.00 98.12 175 LYS A N 1
ATOM 1451 C CA . LYS A 1 175 ? 10.129 14.492 -19.521 1.00 98.12 175 LYS A CA 1
ATOM 1452 C C . LYS A 1 175 ? 11.185 13.538 -20.084 1.00 98.12 175 LYS A C 1
ATOM 1454 O O . LYS A 1 175 ? 11.469 13.585 -21.277 1.00 98.12 175 LYS A O 1
ATOM 1459 N N . ARG A 1 176 ? 11.692 12.609 -19.265 1.00 96.69 176 ARG A N 1
ATOM 1460 C CA . ARG A 1 176 ? 12.691 11.613 -19.699 1.00 96.69 176 ARG A CA 1
ATOM 1461 C C . ARG A 1 176 ? 12.172 10.717 -20.825 1.00 96.69 176 ARG A C 1
ATOM 1463 O O . ARG A 1 176 ? 12.925 10.401 -21.738 1.00 96.69 176 ARG A O 1
ATOM 1470 N N . GLN A 1 177 ? 10.896 10.327 -20.784 1.00 92.94 177 GLN A N 1
ATOM 1471 C CA . GLN A 1 177 ? 10.268 9.570 -21.872 1.00 92.94 177 GLN A CA 1
ATOM 1472 C C . GLN A 1 177 ? 10.262 10.366 -23.181 1.00 92.94 177 GLN A C 1
ATOM 1474 O O . GLN A 1 177 ? 10.566 9.810 -24.231 1.00 92.94 177 GLN A O 1
ATOM 1479 N N . THR A 1 178 ? 9.957 11.663 -23.117 1.00 97.00 178 THR A N 1
ATOM 1480 C CA . THR A 1 178 ? 9.961 12.544 -24.293 1.00 97.00 178 THR A CA 1
ATOM 1481 C C . THR A 1 178 ? 11.365 12.705 -24.876 1.00 97.00 178 THR A C 1
ATOM 1483 O O . THR A 1 178 ? 11.541 12.606 -26.089 1.00 97.00 178 THR A O 1
ATOM 1486 N N . ASP A 1 179 ? 12.373 12.899 -24.027 1.00 95.88 179 ASP A N 1
ATOM 1487 C CA . ASP A 1 179 ? 13.765 13.030 -24.467 1.00 95.88 179 ASP A CA 1
ATOM 1488 C C . ASP A 1 179 ? 14.292 11.723 -25.084 1.00 95.88 179 ASP A C 1
ATOM 1490 O O . ASP A 1 179 ? 14.958 11.750 -26.119 1.00 95.88 179 ASP A O 1
ATOM 1494 N N . LEU A 1 180 ? 13.932 10.569 -24.511 1.00 95.81 180 LEU A N 1
ATOM 1495 C CA . LEU A 1 180 ? 14.288 9.260 -25.062 1.00 95.81 180 LEU A CA 1
ATOM 1496 C C . LEU A 1 180 ? 13.690 9.044 -26.459 1.00 95.81 180 LEU A C 1
ATOM 1498 O O . LEU A 1 180 ? 14.387 8.563 -27.349 1.00 95.81 180 LEU A O 1
ATOM 1502 N N . VAL A 1 181 ? 12.426 9.425 -26.669 1.00 95.38 181 VAL A N 1
ATOM 1503 C CA . VAL A 1 181 ? 11.777 9.339 -27.989 1.00 95.38 181 VAL A CA 1
ATOM 1504 C C . VAL A 1 181 ? 12.532 10.178 -29.021 1.00 95.38 181 VAL A C 1
ATOM 1506 O O . VAL A 1 181 ? 12.866 9.659 -30.083 1.00 95.38 181 VAL A O 1
ATOM 1509 N N . LYS A 1 182 ? 12.900 11.422 -28.683 1.00 96.75 182 LYS A N 1
ATOM 1510 C CA . LYS A 1 182 ? 13.688 12.291 -29.576 1.00 96.75 182 LYS A CA 1
ATOM 1511 C C . LYS A 1 182 ? 15.049 11.690 -29.930 1.00 96.75 182 LYS A C 1
ATOM 1513 O O . LYS A 1 182 ? 15.489 11.790 -31.072 1.00 96.75 182 LYS A O 1
ATOM 1518 N N . LEU A 1 183 ? 15.728 11.067 -28.964 1.00 97.06 183 LEU A N 1
ATOM 1519 C CA . LEU A 1 183 ? 17.017 10.411 -29.204 1.00 97.06 183 LEU A CA 1
ATOM 1520 C C . LEU A 1 183 ? 16.883 9.190 -30.122 1.00 97.06 183 LEU A C 1
ATOM 1522 O O . LEU A 1 183 ? 17.734 8.992 -30.987 1.00 97.06 183 LEU A O 1
ATOM 1526 N N . ILE A 1 184 ? 15.815 8.402 -29.967 1.00 94.31 184 ILE A N 1
ATOM 1527 C CA . ILE A 1 184 ? 15.516 7.267 -30.852 1.00 94.31 184 ILE A CA 1
ATOM 1528 C C . ILE A 1 184 ? 15.238 7.761 -32.277 1.00 94.31 184 ILE A C 1
ATOM 1530 O O . ILE A 1 184 ? 15.799 7.222 -33.229 1.00 94.31 184 ILE A O 1
ATOM 1534 N N . GLU A 1 185 ? 14.419 8.803 -32.434 1.00 95.50 185 GLU A N 1
ATOM 1535 C CA . GLU A 1 185 ? 14.129 9.415 -33.738 1.00 95.50 185 GLU A CA 1
ATOM 1536 C C . GLU A 1 185 ? 15.405 9.934 -34.415 1.00 95.50 185 GLU A C 1
ATOM 1538 O O . GLU A 1 185 ? 15.644 9.647 -35.589 1.00 95.50 185 GLU A O 1
ATOM 1543 N N . LEU A 1 186 ? 16.272 10.618 -33.661 1.00 96.50 186 LEU A N 1
ATOM 1544 C CA . LEU A 1 186 ? 17.556 11.111 -34.158 1.00 96.50 186 LEU A CA 1
ATOM 1545 C C . LEU A 1 186 ? 18.490 9.972 -34.598 1.00 96.50 186 LEU A C 1
ATOM 1547 O O . LEU A 1 186 ? 19.135 10.071 -35.642 1.00 96.50 186 LEU A O 1
ATOM 1551 N N . ALA A 1 187 ? 18.580 8.896 -33.811 1.00 95.25 187 ALA A N 1
ATOM 1552 C CA . ALA A 1 187 ? 19.405 7.736 -34.142 1.00 95.25 187 ALA A CA 1
ATOM 1553 C C . ALA A 1 187 ? 18.905 7.026 -35.409 1.00 95.25 187 ALA A C 1
ATOM 1555 O O . ALA A 1 187 ? 19.711 6.674 -36.270 1.00 95.25 187 ALA A O 1
ATOM 1556 N N . ASN A 1 188 ? 17.585 6.880 -35.554 1.00 92.44 188 ASN A N 1
ATOM 1557 C CA . ASN A 1 188 ? 16.973 6.287 -36.740 1.00 92.44 188 ASN A CA 1
ATOM 1558 C C . ASN A 1 188 ? 17.210 7.142 -37.993 1.00 92.44 188 ASN A C 1
ATOM 1560 O O . ASN A 1 188 ? 17.574 6.594 -39.028 1.00 92.44 188 ASN A O 1
ATOM 1564 N N . SER A 1 189 ? 17.085 8.473 -37.899 1.00 96.06 189 SER A N 1
ATOM 1565 C CA . SER A 1 189 ? 17.403 9.375 -39.018 1.00 96.06 189 SER A CA 1
ATOM 1566 C C . SER A 1 189 ? 18.846 9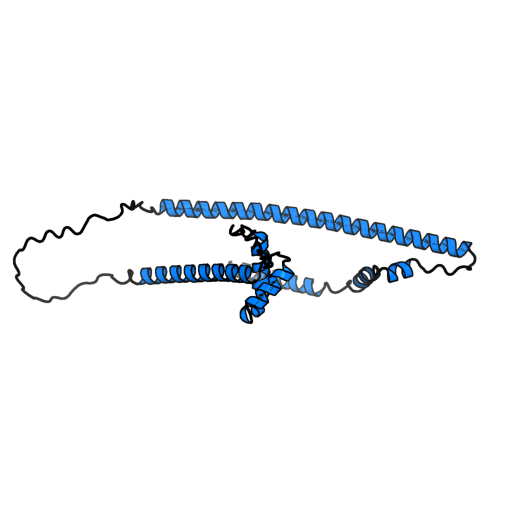.192 -39.494 1.00 96.06 189 SER A C 1
ATOM 1568 O O . SER A 1 189 ? 19.084 9.011 -40.683 1.00 96.06 189 SER A O 1
ATOM 1570 N N . LYS A 1 190 ? 19.810 9.158 -38.562 1.00 95.00 190 LYS A N 1
ATOM 1571 C CA . LYS A 1 190 ? 21.228 8.943 -38.897 1.00 95.00 190 LYS A CA 1
ATOM 1572 C C . LYS A 1 190 ? 21.493 7.567 -39.507 1.00 95.00 190 LYS A C 1
ATOM 1574 O O . LYS A 1 190 ? 22.378 7.432 -40.347 1.00 95.00 190 LYS A O 1
ATOM 1579 N N . LEU A 1 191 ? 20.770 6.540 -39.064 1.00 90.44 191 LEU A N 1
ATOM 1580 C CA . LEU A 1 191 ? 20.892 5.196 -39.619 1.00 90.44 191 LEU A CA 1
ATOM 1581 C C . LEU A 1 191 ? 20.437 5.155 -41.085 1.00 90.44 191 LEU A C 1
ATOM 1583 O O . LEU A 1 191 ? 21.117 4.544 -41.908 1.00 90.44 191 LEU A O 1
ATOM 1587 N N . GLU A 1 192 ? 19.331 5.824 -41.415 1.00 90.31 192 GLU A N 1
ATOM 1588 C CA . GLU A 1 192 ? 18.859 5.940 -42.801 1.00 90.31 192 GLU A CA 1
ATOM 1589 C C . GLU A 1 192 ? 19.841 6.739 -43.672 1.00 90.31 192 GLU A C 1
ATOM 1591 O O . GLU A 1 192 ? 20.147 6.316 -44.788 1.00 90.31 192 GLU A O 1
ATOM 1596 N N . ASP A 1 193 ? 20.428 7.821 -43.148 1.00 91.62 193 ASP A N 1
ATOM 1597 C CA . ASP A 1 193 ? 21.475 8.574 -43.855 1.00 91.62 193 ASP A CA 1
ATOM 1598 C C . ASP A 1 193 ? 22.679 7.676 -44.194 1.00 91.62 193 ASP A C 1
ATOM 1600 O O . ASP A 1 193 ? 23.152 7.651 -45.332 1.00 91.62 193 ASP A O 1
ATOM 1604 N N . LEU A 1 194 ? 23.149 6.872 -43.231 1.00 87.31 194 LEU A N 1
ATOM 1605 C CA . LEU A 1 194 ? 24.258 5.932 -43.439 1.00 87.31 194 LEU A CA 1
ATOM 1606 C C . LEU A 1 194 ? 23.919 4.826 -44.443 1.00 87.31 194 LEU A C 1
ATOM 1608 O O . LEU A 1 194 ? 24.768 4.446 -45.253 1.00 87.31 194 LEU A O 1
ATOM 1612 N N . LYS A 1 195 ? 22.689 4.307 -44.411 1.00 86.38 195 LYS A N 1
ATOM 1613 C CA . LYS A 1 195 ? 22.204 3.296 -45.360 1.00 86.38 195 LYS A CA 1
ATOM 1614 C C . LYS A 1 195 ? 22.203 3.817 -46.799 1.00 86.38 195 LYS A C 1
ATOM 1616 O O . LYS A 1 195 ? 22.584 3.084 -47.711 1.00 86.38 195 LYS A O 1
ATOM 1621 N N . ASN A 1 196 ? 21.838 5.085 -46.992 1.00 87.25 196 ASN A N 1
ATOM 1622 C CA . ASN A 1 196 ? 21.869 5.740 -48.299 1.00 87.25 196 ASN A CA 1
ATOM 1623 C C . ASN A 1 196 ? 23.304 5.942 -48.813 1.00 87.25 196 ASN A C 1
ATOM 1625 O O . ASN A 1 196 ? 23.561 5.753 -50.000 1.00 87.25 196 ASN A O 1
ATOM 1629 N N . VAL A 1 197 ? 24.256 6.263 -47.928 1.00 88.00 197 VAL A N 1
ATOM 1630 C CA . VAL A 1 197 ? 25.680 6.429 -48.285 1.00 88.00 197 VAL A CA 1
ATOM 1631 C C . VAL A 1 197 ? 26.361 5.093 -48.612 1.00 88.00 197 VAL A C 1
ATOM 1633 O O . VAL A 1 197 ? 27.239 5.043 -49.468 1.00 88.00 197 VAL A O 1
ATOM 1636 N N . THR A 1 198 ? 25.965 3.997 -47.961 1.00 79.19 198 THR A N 1
ATOM 1637 C CA . THR A 1 198 ? 26.631 2.683 -48.087 1.00 79.19 198 THR A CA 1
ATOM 1638 C C . THR A 1 198 ? 26.110 1.805 -49.232 1.00 79.19 198 THR A C 1
ATOM 1640 O O . THR A 1 198 ? 26.550 0.666 -49.378 1.00 79.19 198 THR A O 1
ATOM 1643 N N . GLY A 1 199 ? 25.209 2.308 -50.083 1.00 61.94 199 GLY A N 1
ATOM 1644 C CA . GLY A 1 199 ? 24.854 1.631 -51.337 1.00 61.94 199 GLY A CA 1
ATOM 1645 C C . GLY A 1 199 ? 24.179 0.262 -51.171 1.00 61.94 199 GLY A C 1
ATOM 1646 O O . GLY A 1 199 ? 24.336 -0.606 -52.025 1.00 61.94 199 GLY A O 1
ATOM 1647 N N . GLY A 1 200 ? 23.433 0.039 -50.083 1.00 61.62 200 GLY A N 1
ATOM 1648 C CA . GLY A 1 200 ? 22.545 -1.126 -49.943 1.00 61.62 200 GLY A CA 1
ATOM 1649 C C . GLY A 1 200 ? 23.212 -2.486 -49.686 1.00 61.62 200 GLY A C 1
ATOM 1650 O O . GLY A 1 200 ? 22.502 -3.488 -49.610 1.00 61.62 200 GLY A O 1
ATOM 1651 N N . GLN A 1 201 ? 24.532 -2.560 -49.497 1.00 50.25 201 GLN A N 1
ATOM 1652 C CA . GLN A 1 201 ? 25.224 -3.811 -49.163 1.00 50.25 201 GLN A CA 1
ATOM 1653 C C . GLN A 1 201 ? 25.664 -3.844 -47.695 1.00 50.25 201 GLN A C 1
ATOM 1655 O O . GLN A 1 201 ? 26.813 -3.562 -47.387 1.00 50.25 201 GLN A O 1
ATOM 1660 N N . CYS A 1 202 ? 24.750 -4.204 -46.788 1.00 49.22 202 CYS A N 1
ATOM 1661 C CA . CYS A 1 202 ? 25.002 -5.074 -45.625 1.00 49.22 202 CYS A CA 1
ATOM 1662 C C . CYS A 1 202 ? 23.718 -5.185 -44.786 1.00 49.22 202 CYS A C 1
ATOM 1664 O O . CYS A 1 202 ? 23.107 -4.174 -44.440 1.00 49.22 202 CYS A O 1
ATOM 1666 N N . GLY A 1 203 ? 23.307 -6.411 -44.449 1.00 58.38 203 GLY A N 1
ATOM 1667 C CA . GLY A 1 203 ? 22.133 -6.716 -43.626 1.00 58.38 203 GLY A CA 1
ATOM 1668 C C . GLY A 1 203 ? 22.293 -6.302 -42.161 1.00 58.38 203 GLY A C 1
ATOM 1669 O O . GLY A 1 203 ? 22.376 -7.151 -41.278 1.00 58.38 203 GLY A O 1
ATOM 1670 N N . MET A 1 204 ? 22.324 -5.001 -41.887 1.00 58.81 204 MET A N 1
ATOM 1671 C CA . MET A 1 204 ? 22.223 -4.469 -40.530 1.00 58.81 204 MET A CA 1
ATOM 1672 C C . MET A 1 204 ? 20.753 -4.538 -40.101 1.00 58.81 204 MET A C 1
ATOM 1674 O O . MET A 1 204 ? 19.917 -3.781 -40.594 1.00 58.81 204 MET A O 1
ATOM 1678 N N . ARG A 1 205 ? 20.425 -5.497 -39.222 1.00 59.72 205 ARG A N 1
ATOM 1679 C CA . ARG A 1 205 ? 19.099 -5.597 -38.588 1.00 59.72 205 ARG A CA 1
ATOM 1680 C C . ARG A 1 205 ? 18.756 -4.267 -37.919 1.00 59.72 205 ARG A C 1
ATOM 1682 O O . ARG A 1 205 ? 19.607 -3.662 -37.266 1.00 59.72 205 ARG A O 1
ATOM 1689 N N . SER A 1 206 ? 17.517 -3.822 -38.106 1.00 64.69 206 SER A N 1
ATOM 1690 C CA . SER A 1 206 ? 17.028 -2.551 -37.580 1.00 64.69 206 SER A CA 1
ATOM 1691 C C . SER A 1 206 ? 17.187 -2.510 -36.060 1.00 64.69 206 SER A C 1
ATOM 1693 O O . SER A 1 206 ? 16.946 -3.502 -35.374 1.00 64.69 206 SER A O 1
ATOM 1695 N N . VAL A 1 207 ? 17.538 -1.349 -35.502 1.00 62.88 207 VAL A N 1
ATOM 1696 C CA . VAL A 1 207 ? 17.564 -1.138 -34.042 1.00 62.88 207 VAL A CA 1
ATOM 1697 C C . VAL A 1 207 ? 16.188 -1.438 -33.427 1.00 62.88 207 VAL A C 1
ATOM 1699 O O . VAL A 1 207 ? 16.111 -1.896 -32.288 1.00 62.88 207 VAL A O 1
ATOM 1702 N N . ALA A 1 208 ? 15.106 -1.273 -34.199 1.00 59.25 208 ALA A N 1
ATOM 1703 C CA . ALA A 1 208 ? 13.764 -1.681 -33.799 1.00 59.25 208 ALA A CA 1
ATOM 1704 C C . ALA A 1 208 ? 13.646 -3.202 -33.596 1.00 59.25 208 ALA A C 1
ATOM 1706 O O . ALA A 1 208 ? 13.019 -3.614 -32.626 1.00 59.25 208 ALA A O 1
ATOM 1707 N N . ASP A 1 209 ? 14.293 -4.024 -34.428 1.00 62.31 209 ASP A N 1
ATOM 1708 C CA . ASP A 1 209 ? 14.290 -5.489 -34.291 1.00 62.31 209 ASP A CA 1
ATOM 1709 C C . ASP A 1 209 ? 15.071 -5.921 -33.044 1.00 62.31 209 ASP A C 1
ATOM 1711 O O . ASP A 1 209 ? 14.649 -6.811 -32.305 1.00 62.31 209 ASP A O 1
ATOM 1715 N N . THR A 1 210 ? 16.183 -5.240 -32.754 1.00 64.75 210 THR A N 1
ATOM 1716 C CA . THR A 1 210 ? 16.976 -5.476 -31.539 1.00 64.75 210 THR A CA 1
ATOM 1717 C C . THR A 1 210 ? 16.203 -5.078 -30.275 1.00 64.75 210 THR A C 1
ATOM 1719 O O . THR A 1 210 ? 16.258 -5.784 -29.270 1.00 64.75 210 THR A O 1
ATOM 1722 N N . LEU A 1 211 ? 15.426 -3.988 -30.323 1.00 60.75 211 LEU A N 1
ATOM 1723 C CA . LEU A 1 211 ? 14.554 -3.555 -29.222 1.00 60.75 211 LEU A CA 1
ATOM 1724 C C . LEU A 1 211 ? 13.307 -4.442 -29.057 1.00 60.75 211 LEU A C 1
ATOM 1726 O O . LEU A 1 211 ? 12.840 -4.619 -27.928 1.00 60.75 211 LEU A O 1
ATOM 1730 N N . LEU A 1 212 ? 12.793 -5.024 -30.148 1.00 59.38 212 LEU A N 1
ATOM 1731 C CA . LEU A 1 212 ? 11.713 -6.015 -30.125 1.00 59.38 212 LEU A CA 1
ATOM 1732 C C . LEU A 1 212 ? 12.177 -7.305 -29.427 1.00 59.38 212 LEU A C 1
ATOM 1734 O O . LEU A 1 212 ? 11.478 -7.820 -28.560 1.00 59.38 212 LEU A O 1
ATOM 1738 N N . CYS A 1 213 ? 13.395 -7.771 -29.726 1.00 55.84 213 CYS A N 1
ATOM 1739 C CA . CYS A 1 213 ? 14.008 -8.935 -29.075 1.00 55.84 213 CYS A CA 1
ATOM 1740 C C . CYS A 1 213 ? 14.361 -8.701 -27.594 1.00 55.84 213 CYS A C 1
ATOM 1742 O O . CYS A 1 213 ? 14.414 -9.657 -26.825 1.00 55.84 213 CYS A O 1
ATOM 1744 N N . ALA A 1 214 ? 14.582 -7.451 -27.174 1.00 59.50 214 ALA A N 1
ATOM 1745 C CA . ALA A 1 214 ? 14.881 -7.101 -25.782 1.00 59.50 214 ALA A CA 1
ATOM 1746 C C . ALA A 1 214 ? 13.634 -6.997 -24.874 1.00 59.50 214 ALA A C 1
ATOM 1748 O O . ALA A 1 214 ? 13.764 -6.629 -23.708 1.00 59.50 214 ALA A O 1
ATOM 1749 N N . GLY A 1 215 ? 12.423 -7.274 -25.382 1.00 54.81 215 GLY A N 1
ATOM 1750 C CA . GLY A 1 215 ? 11.181 -7.220 -24.594 1.00 54.81 215 GLY A CA 1
ATOM 1751 C C . GLY A 1 215 ? 10.740 -5.805 -24.186 1.00 54.81 215 GLY A C 1
ATOM 1752 O O . GLY A 1 215 ? 9.862 -5.639 -23.343 1.00 54.81 215 GLY A O 1
ATOM 1753 N N . ILE A 1 216 ? 11.332 -4.758 -24.773 1.00 56.69 216 ILE A N 1
ATOM 1754 C CA . ILE A 1 216 ? 11.018 -3.351 -24.454 1.00 56.69 216 ILE A CA 1
ATOM 1755 C C . ILE A 1 216 ? 9.776 -2.867 -25.235 1.00 56.69 216 ILE A C 1
ATOM 1757 O O . ILE A 1 216 ? 9.091 -1.929 -24.817 1.00 56.69 216 ILE A O 1
ATOM 1761 N N . ALA A 1 217 ? 9.439 -3.530 -26.345 1.00 51.75 217 ALA A N 1
ATOM 1762 C CA . ALA A 1 217 ? 8.342 -3.145 -27.233 1.00 51.75 217 ALA A CA 1
ATOM 1763 C C . ALA A 1 217 ? 6.936 -3.308 -26.620 1.00 51.75 217 ALA A C 1
ATOM 1765 O O . ALA A 1 217 ? 6.031 -2.538 -26.966 1.00 51.75 217 ALA A O 1
ATOM 1766 N N . ASP A 1 218 ? 6.755 -4.217 -25.657 1.00 49.62 218 ASP A N 1
ATOM 1767 C CA . ASP A 1 218 ? 5.439 -4.491 -25.062 1.00 49.62 218 ASP A CA 1
ATOM 1768 C C . ASP A 1 218 ? 4.870 -3.282 -24.297 1.00 49.62 218 ASP A C 1
ATOM 1770 O O . ASP A 1 218 ? 3.654 -3.081 -24.239 1.00 49.62 218 ASP A O 1
ATOM 1774 N N . ASN A 1 219 ? 5.728 -2.375 -23.815 1.00 52.34 219 ASN A N 1
ATOM 1775 C CA . ASN A 1 219 ? 5.287 -1.128 -23.180 1.00 52.34 219 ASN A CA 1
ATOM 1776 C C . ASN A 1 219 ? 4.886 -0.019 -24.173 1.00 52.34 219 ASN A C 1
ATOM 1778 O O . ASN A 1 219 ? 4.130 0.888 -23.809 1.00 52.34 219 ASN A O 1
ATOM 1782 N N . LEU A 1 220 ? 5.351 -0.064 -25.427 1.00 51.22 220 LEU A N 1
ATOM 1783 C CA . LEU A 1 220 ? 5.017 0.942 -26.446 1.00 51.22 220 LEU A CA 1
ATOM 1784 C C . LEU A 1 220 ? 3.712 0.604 -27.183 1.00 51.22 220 LEU A C 1
ATOM 1786 O O . LEU A 1 220 ? 2.922 1.509 -27.468 1.00 51.22 220 LEU A O 1
ATOM 1790 N N . VAL A 1 221 ? 3.422 -0.682 -27.411 1.00 47.72 221 VAL A N 1
ATOM 1791 C CA . VAL A 1 221 ? 2.155 -1.128 -28.023 1.00 47.72 221 VAL A CA 1
ATOM 1792 C C . VAL A 1 221 ? 0.965 -0.897 -27.080 1.00 47.72 221 VAL A C 1
ATOM 1794 O O . VAL A 1 221 ? -0.094 -0.449 -27.529 1.00 47.72 221 VAL A O 1
ATOM 1797 N N . LEU A 1 222 ? 1.148 -1.038 -25.759 1.00 44.91 222 LEU A N 1
ATOM 1798 C CA . LEU A 1 222 ? 0.096 -0.733 -24.778 1.00 44.91 222 LEU A CA 1
ATOM 1799 C C . LEU A 1 222 ? -0.310 0.755 -24.724 1.00 44.91 222 LEU A C 1
ATOM 1801 O O . LEU A 1 222 ? -1.426 1.065 -24.301 1.00 44.91 222 LEU A O 1
ATOM 1805 N N . LYS A 1 223 ? 0.539 1.692 -25.177 1.00 50.81 223 LYS A N 1
ATOM 1806 C CA . LYS A 1 223 ? 0.181 3.123 -25.250 1.00 50.81 223 LYS A CA 1
ATOM 1807 C C . LYS A 1 223 ? -0.623 3.492 -26.503 1.00 50.81 223 LYS A C 1
ATOM 1809 O O . LYS A 1 223 ? -1.340 4.492 -26.463 1.00 50.81 223 LYS A O 1
ATOM 1814 N N . ARG A 1 224 ? -0.588 2.696 -27.584 1.00 45.06 224 ARG A N 1
ATOM 1815 C CA . ARG A 1 224 ? -1.412 2.953 -28.786 1.00 45.06 224 ARG A CA 1
ATOM 1816 C C . ARG A 1 224 ? -2.875 2.525 -28.627 1.00 45.06 224 ARG A C 1
ATOM 1818 O O . ARG A 1 224 ? -3.729 3.129 -29.262 1.00 45.06 224 ARG A O 1
ATOM 1825 N N . GLN A 1 225 ? -3.179 1.580 -27.733 1.00 42.50 225 GLN A N 1
ATOM 1826 C CA . GLN A 1 225 ? -4.559 1.141 -27.458 1.00 42.50 225 GLN A CA 1
ATOM 1827 C C . GLN A 1 225 ? -5.226 1.795 -26.232 1.00 42.50 225 GLN A C 1
ATOM 1829 O O . GLN A 1 225 ? -6.369 1.484 -25.920 1.00 42.50 225 GLN A O 1
ATOM 1834 N N . ARG A 1 226 ? -4.562 2.732 -25.537 1.00 46.62 226 ARG A N 1
ATOM 1835 C CA . ARG A 1 226 ? -5.146 3.450 -24.379 1.00 46.62 226 ARG A CA 1
ATOM 1836 C C . ARG A 1 226 ? -5.529 4.909 -24.656 1.00 46.62 226 ARG A C 1
ATOM 1838 O O . ARG A 1 226 ? -5.775 5.668 -23.721 1.00 46.62 226 ARG A O 1
ATOM 1845 N N . LYS A 1 227 ? -5.633 5.314 -25.926 1.00 51.22 227 LYS A N 1
ATOM 1846 C CA . LYS A 1 227 ? -6.398 6.512 -26.305 1.00 51.22 227 LYS A CA 1
ATOM 1847 C C . LYS A 1 227 ? -7.834 6.083 -26.638 1.00 51.22 227 LYS A C 1
ATOM 1849 O O . LYS A 1 227 ? -8.084 5.596 -27.729 1.00 51.22 227 LYS A O 1
ATOM 1854 N N . ALA A 1 228 ? -8.726 6.335 -25.673 1.00 48.94 228 ALA A N 1
ATOM 1855 C CA . ALA A 1 228 ? -10.173 6.054 -25.583 1.00 48.94 228 ALA A CA 1
ATOM 1856 C C . ALA A 1 228 ? -10.529 4.726 -24.869 1.00 48.94 228 ALA A C 1
ATOM 1858 O O . ALA A 1 228 ? -10.010 3.689 -25.265 1.00 48.94 228 ALA A O 1
ATOM 1859 N N . PRO A 1 229 ? -11.378 4.734 -23.806 1.00 46.47 229 PRO A N 1
ATOM 1860 C CA . PRO A 1 229 ? -12.467 5.683 -23.541 1.00 46.47 229 PRO A CA 1
ATOM 1861 C C . PRO A 1 229 ? -12.429 6.315 -22.127 1.00 46.47 229 PRO A C 1
ATOM 1863 O O . PRO A 1 229 ? -12.771 5.670 -21.139 1.00 46.47 229 PRO A O 1
ATOM 1866 N N . ASN A 1 230 ? -12.133 7.618 -22.020 1.00 49.78 230 ASN A N 1
ATOM 1867 C CA . ASN A 1 230 ? -12.376 8.404 -20.791 1.00 49.78 230 ASN A CA 1
ATOM 1868 C C . ASN A 1 230 ? -13.665 9.253 -20.882 1.00 49.78 230 ASN A C 1
ATOM 1870 O O . ASN A 1 230 ? -13.788 10.324 -20.293 1.00 49.78 230 ASN A O 1
ATOM 1874 N N . GLU A 1 231 ? -14.643 8.785 -21.660 1.00 52.53 231 GLU A N 1
ATOM 1875 C CA . GLU A 1 231 ? -15.943 9.452 -21.807 1.00 52.53 231 GLU A CA 1
ATOM 1876 C C . GLU A 1 231 ? -17.000 8.884 -20.841 1.00 52.53 231 GLU A C 1
ATOM 1878 O O . GLU A 1 231 ? -17.921 9.592 -20.434 1.00 52.53 231 GLU A O 1
ATOM 1883 N N . LYS A 1 232 ? -16.825 7.638 -20.368 1.00 53.31 232 LYS A N 1
ATOM 1884 C CA . LYS A 1 232 ? -17.706 7.023 -19.358 1.00 53.31 232 LYS A CA 1
ATOM 1885 C C . LYS A 1 232 ? -17.447 7.540 -17.934 1.00 53.31 232 LYS A C 1
ATOM 1887 O O . LYS A 1 232 ? -18.408 7.768 -17.204 1.00 53.31 232 LYS A O 1
ATOM 1892 N N . ALA A 1 233 ? -16.197 7.837 -17.560 1.00 54.44 233 ALA A N 1
ATOM 1893 C CA . ALA A 1 233 ? -15.896 8.405 -16.238 1.00 54.44 233 ALA A CA 1
ATOM 1894 C C . ALA A 1 233 ? -16.327 9.883 -16.112 1.00 54.44 233 ALA A C 1
ATOM 1896 O O . ALA A 1 233 ? -16.739 10.324 -15.041 1.00 54.44 233 ALA A O 1
ATOM 1897 N N . ARG A 1 234 ? -16.346 10.640 -17.222 1.00 54.47 234 ARG A N 1
ATOM 1898 C CA . ARG A 1 234 ? -16.895 12.010 -17.252 1.00 54.47 234 ARG A CA 1
ATOM 1899 C C . ARG A 1 234 ? -18.425 12.066 -17.125 1.00 54.47 234 ARG A C 1
ATOM 1901 O O . ARG A 1 234 ? -18.932 13.071 -16.636 1.00 54.47 234 ARG A O 1
ATOM 1908 N N . LYS A 1 235 ? -19.157 11.010 -17.511 1.00 55.03 235 LYS A N 1
ATOM 1909 C CA . LYS A 1 235 ? -20.616 10.910 -17.300 1.00 55.03 235 LYS A CA 1
ATOM 1910 C C . LYS A 1 235 ? -20.981 10.494 -15.867 1.00 55.03 235 LYS A C 1
ATOM 1912 O O . LYS A 1 235 ? -21.946 11.017 -15.327 1.00 55.03 235 LYS A O 1
ATOM 1917 N N . GLN A 1 236 ? -20.183 9.648 -15.209 1.00 54.06 236 GLN A N 1
ATOM 1918 C CA . GLN A 1 236 ? -20.435 9.277 -13.806 1.00 54.06 236 GLN A CA 1
ATOM 1919 C C . GLN A 1 236 ? -20.190 10.418 -12.804 1.00 54.06 236 GLN A C 1
ATOM 1921 O O . GLN A 1 236 ? -20.883 10.478 -11.791 1.00 54.06 236 GLN A O 1
ATOM 1926 N N . ASN A 1 237 ? -19.269 11.348 -13.085 1.00 52.47 237 ASN A N 1
ATOM 1927 C CA . ASN A 1 237 ? -19.049 12.496 -12.197 1.00 52.47 237 ASN A CA 1
ATOM 1928 C C . ASN A 1 237 ? -20.100 13.612 -12.341 1.00 52.47 237 ASN A C 1
ATOM 1930 O O . ASN A 1 237 ? -20.376 14.273 -11.347 1.00 52.47 237 ASN A O 1
ATOM 1934 N N . ARG A 1 238 ? -20.758 13.782 -13.502 1.00 53.56 238 ARG A N 1
ATOM 1935 C CA . ARG A 1 238 ? -21.872 14.751 -13.625 1.00 53.56 238 ARG A CA 1
ATOM 1936 C C . ARG A 1 238 ? -23.121 14.323 -12.851 1.00 53.56 238 ARG A C 1
ATOM 1938 O O . ARG A 1 238 ? -23.737 15.154 -12.197 1.00 53.56 238 ARG A O 1
ATOM 1945 N N . ASN A 1 239 ? -23.429 13.025 -12.812 1.00 50.72 239 ASN A N 1
ATOM 1946 C CA . ASN A 1 239 ? -24.591 12.531 -12.063 1.00 50.72 239 ASN A CA 1
ATOM 1947 C C . ASN A 1 239 ? -24.439 12.684 -10.535 1.00 50.72 239 ASN A C 1
ATOM 1949 O O . ASN A 1 239 ? -25.438 12.741 -9.826 1.00 50.72 239 ASN A O 1
ATOM 1953 N N . LYS A 1 240 ? -23.211 12.771 -10.001 1.00 55.91 240 LYS A N 1
ATOM 1954 C CA . LYS A 1 240 ? -22.992 12.995 -8.560 1.00 55.91 240 LYS A CA 1
ATOM 1955 C C . LYS A 1 240 ? -23.185 14.456 -8.139 1.00 55.91 240 LYS A C 1
ATOM 1957 O O . LYS A 1 240 ? -23.600 14.695 -7.008 1.00 55.91 240 LYS A O 1
ATOM 1962 N N . GLU A 1 241 ? -22.939 15.421 -9.026 1.00 54.41 241 GLU A N 1
ATOM 1963 C CA . GLU A 1 241 ? -23.191 16.842 -8.734 1.00 54.41 241 GLU A CA 1
ATOM 1964 C C . GLU A 1 241 ? -24.689 17.192 -8.776 1.00 54.41 241 GLU A C 1
ATOM 1966 O O . GLU A 1 241 ? -25.149 17.988 -7.956 1.00 54.41 241 GLU A O 1
ATOM 1971 N N . GLU A 1 242 ? -25.484 16.541 -9.633 1.00 54.00 242 GLU A N 1
ATOM 1972 C CA . GLU A 1 242 ? -26.941 16.756 -9.681 1.00 54.00 242 GLU A CA 1
ATOM 1973 C C . GLU A 1 242 ? -27.665 16.207 -8.436 1.00 54.00 242 GLU A C 1
ATOM 1975 O O . GLU A 1 242 ? -28.529 16.885 -7.874 1.00 54.00 242 GLU A O 1
ATOM 1980 N N . PHE A 1 243 ? -27.252 15.049 -7.906 1.00 53.38 243 PHE A N 1
ATOM 1981 C CA . PHE A 1 243 ? -27.811 14.518 -6.651 1.00 53.38 243 PHE A CA 1
ATOM 1982 C C . PHE A 1 243 ? -27.403 15.333 -5.410 1.00 53.38 243 PHE A C 1
ATOM 1984 O O . PHE A 1 243 ? -28.190 15.469 -4.471 1.00 53.38 243 PHE A O 1
ATOM 1991 N N . GLY A 1 244 ? -26.202 15.923 -5.403 1.00 51.34 244 GLY A N 1
ATOM 1992 C CA . GLY A 1 244 ? -25.734 16.767 -4.297 1.00 51.34 244 GLY A CA 1
ATOM 1993 C C . GLY A 1 244 ? -26.493 18.093 -4.168 1.00 51.34 244 GLY A C 1
ATOM 1994 O O . GLY A 1 244 ? -26.685 18.594 -3.056 1.00 51.34 244 GLY A O 1
ATOM 1995 N N . ASN A 1 245 ? -26.973 18.649 -5.283 1.00 53.50 245 ASN A N 1
ATOM 1996 C CA . ASN A 1 245 ? -27.726 19.904 -5.284 1.00 53.50 245 ASN A CA 1
ATOM 1997 C C . ASN A 1 245 ? -29.202 19.715 -4.899 1.00 53.50 245 ASN A C 1
ATOM 1999 O O . ASN A 1 245 ? -29.772 20.584 -4.237 1.00 53.50 245 ASN A O 1
ATOM 2003 N N . HIS A 1 246 ? -29.796 18.553 -5.189 1.00 50.69 246 HIS A N 1
ATOM 2004 C CA . HIS A 1 246 ? -31.182 18.262 -4.808 1.00 50.69 246 HIS A CA 1
ATOM 2005 C C . HIS A 1 246 ? -31.372 18.137 -3.281 1.00 50.69 246 HIS A C 1
ATOM 2007 O O . HIS A 1 246 ? -32.413 18.520 -2.745 1.00 50.69 246 HIS A O 1
ATOM 2013 N N . PHE A 1 247 ? -30.344 17.685 -2.550 1.00 52.53 247 PHE A N 1
ATOM 2014 C CA . PHE A 1 247 ? -30.385 17.579 -1.084 1.00 52.53 247 PHE A CA 1
ATOM 2015 C C . PHE A 1 247 ? -30.197 18.920 -0.358 1.00 52.53 247 PHE A C 1
ATOM 2017 O O . PHE A 1 247 ? -30.652 19.085 0.774 1.00 52.53 247 PHE A O 1
ATOM 2024 N N . LYS A 1 248 ? -29.554 19.904 -0.999 1.00 55.81 248 LYS A N 1
ATOM 2025 C CA . LYS A 1 248 ? -29.397 21.255 -0.434 1.00 55.81 248 LYS A CA 1
ATOM 2026 C C . LYS A 1 248 ? -30.660 22.106 -0.582 1.00 55.81 248 LYS A C 1
ATOM 2028 O O . LYS A 1 248 ? -30.866 23.000 0.233 1.00 55.81 248 LYS A O 1
ATOM 2033 N N . SER A 1 249 ? -31.518 21.806 -1.559 1.00 53.88 249 SER A N 1
ATOM 2034 C CA . SER A 1 249 ? -32.806 22.491 -1.725 1.00 53.88 249 SER A CA 1
ATOM 2035 C C . SER A 1 249 ? -33.856 22.052 -0.699 1.00 53.88 249 SER A C 1
ATOM 2037 O O . SER A 1 249 ? -34.691 22.861 -0.316 1.00 53.88 249 SER A O 1
ATOM 2039 N N . LEU A 1 250 ? -33.801 20.808 -0.207 1.00 51.28 250 LEU A N 1
ATOM 2040 C CA . LEU A 1 250 ? -34.790 20.272 0.741 1.00 51.28 250 LEU A CA 1
ATOM 2041 C C . LEU A 1 250 ? -34.595 20.743 2.196 1.00 51.28 250 LEU A C 1
ATOM 2043 O O . LEU A 1 250 ? -35.445 20.493 3.038 1.00 51.28 250 LEU A O 1
ATOM 2047 N N . LYS A 1 251 ? -33.475 21.410 2.506 1.00 53.25 251 LYS A N 1
ATOM 2048 C CA . LYS A 1 251 ? -33.175 21.971 3.840 1.00 53.25 251 LYS A CA 1
ATOM 2049 C C . LYS A 1 251 ? -33.462 23.475 3.958 1.00 53.25 251 LYS A C 1
ATOM 2051 O O . LYS A 1 251 ? -33.061 24.088 4.942 1.00 53.25 251 LYS A O 1
ATOM 2056 N N . ARG A 1 252 ? -34.079 24.089 2.942 1.00 51.62 252 ARG A N 1
ATOM 2057 C CA . ARG A 1 252 ? -34.417 25.526 2.916 1.00 51.62 252 ARG A CA 1
ATOM 2058 C C . ARG A 1 252 ? -35.917 25.808 2.737 1.00 51.62 252 ARG A C 1
ATOM 2060 O O . ARG A 1 252 ? -36.270 26.952 2.467 1.00 51.62 252 ARG A O 1
ATOM 2067 N N . SER A 1 253 ? -36.774 24.800 2.896 1.00 47.00 253 SER A N 1
ATOM 2068 C CA . SER A 1 253 ? -38.229 24.965 3.031 1.00 47.00 253 SER A CA 1
ATOM 2069 C C . SER A 1 253 ? -38.670 24.595 4.434 1.00 47.00 253 SER A C 1
ATOM 2071 O O . SER A 1 253 ? -38.033 23.685 5.010 1.00 47.00 253 SER A O 1
#

Mean predicted aligned error: 21.38 Å

Foldseek 3Di:
DDDDDDDPDPPPPPDDDPPPPDDDPLLLVQLVVQCVVVVVCCVVPVLVSLVVSCVVSVDPDDSVSSSVVVVVVVVVVVVVVVVVVVVVVVVVVVPPDDDDDDDDDDDDDDDDDDDDPPPDDDPPPCPPPPPPDPVVVVVVVVVVVVVVVVVVVVVVVVVVVVVVVVVVVVVVVVVVVVVVVVVVVVVVVVVVVVCVVVPNPDPDDDVVVVCVVVVVCVVVVVVVPPPDDPPVVVVVVVVVVVVVVVVVVVVPD

Secondary structur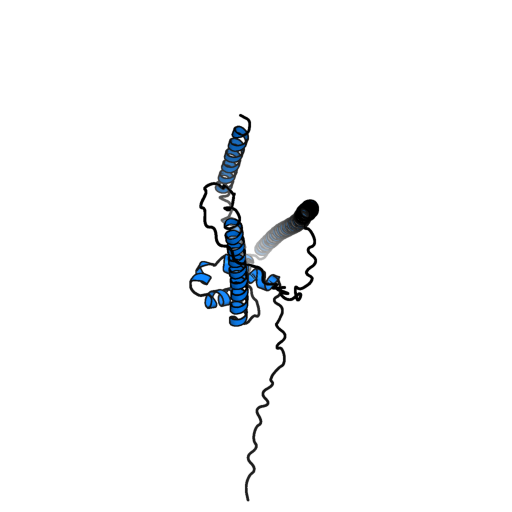e (DSSP, 8-state):
--PPP-------------S--PPPHHHHHHHHHHHHHTHHHHHH-HHHHHHHHHHHHT----HHHHHHHHHHHHHHHHHHHHHHHHHHHHHHHTS--------------------------------------HHHHHHHHHHHHHHHHHHHHHHHHHHHHHHHHHHHHHHHHHHHHHHHHHHHHHHHHHHHHHHHHTTT------HHHHHHHTT-THHHHHHHS-SS--SHHHHHHHHHHHHHHHHHHTT--

Organism: NCBI:txid94130

Radius of gyration: 38.46 Å; Cα contacts (8 Å, |Δi|>4): 43; chains: 1; bounding box: 94×83×123 Å

Sequence (253 aa):
MSEPALKKRKVIQRDQTNSQIRWKHLELLGVLSYLTTNFDLWQENHLKACNMAIRETNINRDDKALYNKIYSMIKAMEDYHKEVEKKNEKNQETSNRTSDGDGDGNSDVIMKDKDSTTTTNSYSNFVPQIPFTMEMVEKVYNQQIQNYDRLIEINREIIEKRHKEVRDLYEQISKRQTDLVKLIELANSKLEDLKNVTGGQCGMRSVADTLLCAGIADNLVLKRQRKAPNEKARKQNRNKEEFGNHFKSLKRS